Protein AF-A0A5E3WR68-F1 (afdb_monomer_lite)

Radius of gyration: 23.04 Å; chains: 1; bounding box: 48×98×49 Å

pLDDT: mean 73.32, std 16.51, range [28.59, 96.5]

Sequence (297 aa):
MPSSSSTSRSKAVKRPFNALKGIRSAQRYWMHKEIAEVDAKWHTLARSRHDLRKYDEYSGLEKAELEAAQKELVWREVHQLRLTRLPQFDYMWQENIRISLEAYSDGNMDFNAIVAIERYKRLWNCLEQEASATASRSRKRQSDEEYAAALSSVLLKHRMSQEAATNDFYGRFDHPNPLWLDPNALSFFLGPDAPQQFKALEHQMCFVSEVQRFRDASYFQAESDVERDEMLKIWFRGFFIPRREYMQEMFDYADACLRSLEGMDDGAGNLMMSAAMWLHEHQTNGKFKISPPSLRY

Foldseek 3Di:
DDDDDDDPPPPPPCDDPVVVVVVLLVLLLVLLLLLLVLLVLLLVLLVLVLVVVVPVDDDPVVVVVSVVSLVVSLCCCLVVNPVPRLVVCVVLLVPLPLPAPVVVPDPPSSVVSSLSSVLVVLLVLLLQVVLVVPDDPVPPPDDPVNSSVSSSVSVSVLSVVLSVLLVVLVVVLQDPDAAAPAPVLVCCQLNPVHPPVRPPPLSLLNLLLLLVSLVSNLVNPPPDLVVNQVSVCVSCPSHHPYDSVCSVVSNVSSVVSLVVDPPQDPVSNHRGNHSSLVNSCVVVVNPRRRDRSPPPD

Structure (mmCIF, N/CA/C/O backbone):
data_AF-A0A5E3WR68-F1
#
_entry.id   AF-A0A5E3WR68-F1
#
loop_
_atom_site.group_PDB
_atom_site.id
_atom_site.type_symbol
_atom_site.label_atom_id
_atom_site.label_alt_id
_atom_site.label_comp_id
_atom_site.label_asym_id
_atom_site.label_entity_id
_atom_site.label_seq_id
_atom_site.pdbx_PDB_ins_code
_atom_site.Cartn_x
_atom_site.Cartn_y
_atom_site.Cartn_z
_atom_site.occupancy
_atom_site.B_iso_or_equiv
_atom_site.auth_seq_id
_atom_site.auth_comp_id
_atom_site.auth_asym_id
_atom_site.auth_atom_id
_atom_site.pdbx_PDB_model_num
ATOM 1 N N . MET A 1 1 ? 5.295 74.066 22.792 1.00 36.97 1 MET A N 1
ATOM 2 C CA . MET A 1 1 ? 3.898 73.691 23.119 1.00 36.97 1 MET A CA 1
ATOM 3 C C . MET A 1 1 ? 2.969 74.563 22.282 1.00 36.97 1 MET A C 1
ATOM 5 O O . MET A 1 1 ? 3.316 75.734 22.191 1.00 36.97 1 MET A O 1
ATOM 9 N N . PRO A 1 2 ? 1.824 74.105 21.733 1.00 43.09 2 PRO A N 1
ATOM 10 C CA . PRO A 1 2 ? 1.283 72.745 21.576 1.00 43.09 2 PRO A CA 1
ATOM 11 C C . PRO A 1 2 ? 0.768 72.404 20.138 1.00 43.09 2 PRO A C 1
ATOM 13 O O . PRO A 1 2 ? 0.788 73.229 19.233 1.00 43.09 2 PRO A O 1
ATOM 16 N N . SER A 1 3 ? 0.294 71.153 20.014 1.00 30.88 3 SER A N 1
ATOM 17 C CA . SER A 1 3 ? -0.805 70.594 19.185 1.00 30.88 3 SER A CA 1
ATOM 18 C C . SER A 1 3 ? -0.742 70.455 17.645 1.00 30.88 3 SER A C 1
ATOM 20 O O . SER A 1 3 ? -0.977 71.392 16.893 1.00 30.88 3 SER A O 1
ATOM 22 N N . SER A 1 4 ? -0.655 69.171 17.253 1.00 35.72 4 SER A N 1
ATOM 23 C CA . SER A 1 4 ? -1.536 68.419 16.328 1.00 35.72 4 SER A CA 1
ATOM 24 C C . SER A 1 4 ? -1.521 68.693 14.817 1.00 35.72 4 SER A C 1
ATOM 26 O O . SER A 1 4 ? -2.065 69.681 14.344 1.00 35.72 4 SER A O 1
ATOM 28 N N . SER A 1 5 ? -1.173 67.668 14.034 1.00 35.19 5 SER A N 1
ATOM 29 C CA . SER A 1 5 ? -2.215 66.869 13.366 1.00 35.19 5 SER A CA 1
ATOM 30 C C . SER A 1 5 ? -1.673 65.547 12.819 1.00 35.19 5 SER A C 1
ATOM 32 O O . SER A 1 5 ? -0.578 65.428 12.278 1.00 35.19 5 SER A O 1
ATOM 34 N N . SER A 1 6 ? -2.486 64.529 13.055 1.00 38.09 6 SER A N 1
ATOM 35 C CA . SER A 1 6 ? -2.367 63.134 12.677 1.00 38.09 6 SER A CA 1
ATOM 36 C C . SER A 1 6 ? -2.531 62.908 11.176 1.00 38.09 6 SER A C 1
ATOM 38 O O . SER A 1 6 ? -3.513 63.361 10.592 1.00 38.09 6 SER A O 1
ATOM 40 N N . THR A 1 7 ? -1.717 62.034 10.587 1.00 34.31 7 THR A N 1
ATOM 41 C CA . THR A 1 7 ? -2.226 61.105 9.565 1.00 34.31 7 THR A CA 1
ATOM 42 C C . THR A 1 7 ? -1.436 59.799 9.619 1.00 34.31 7 THR A C 1
ATOM 44 O O . THR A 1 7 ? -0.579 59.515 8.785 1.00 34.31 7 THR A O 1
ATOM 47 N N . SER A 1 8 ? -1.735 58.974 10.624 1.00 35.66 8 SER A N 1
ATOM 48 C CA . SER A 1 8 ? -1.340 57.566 10.629 1.00 35.66 8 SER A CA 1
ATOM 49 C C . SER A 1 8 ? -2.142 56.838 9.550 1.00 35.66 8 SER A C 1
ATOM 51 O O . SER A 1 8 ? -3.241 56.345 9.797 1.00 35.66 8 SER A O 1
ATOM 53 N N . ARG A 1 9 ? -1.608 56.780 8.323 1.00 37.72 9 ARG A N 1
ATOM 54 C CA . ARG A 1 9 ? -2.058 55.802 7.328 1.00 37.72 9 ARG A CA 1
ATOM 55 C C . ARG A 1 9 ? -1.747 54.420 7.887 1.00 37.72 9 ARG A C 1
ATOM 57 O O . ARG A 1 9 ? -0.593 53.994 7.900 1.00 37.72 9 ARG A O 1
ATOM 64 N N . SER A 1 10 ? -2.791 53.744 8.355 1.00 38.34 10 SER A N 1
ATOM 65 C CA . SER A 1 10 ? -2.764 52.334 8.714 1.00 38.34 10 SER A CA 1
ATOM 66 C C . SER A 1 10 ? -2.269 51.536 7.503 1.00 38.34 10 SER A C 1
ATOM 68 O O . SER A 1 10 ? -3.000 51.313 6.537 1.00 38.34 10 SER A O 1
ATOM 70 N N . LYS A 1 11 ? -0.982 51.166 7.502 1.00 38.69 11 LYS A N 1
ATOM 71 C CA . LYS A 1 11 ? -0.455 50.148 6.594 1.00 38.69 11 LYS A CA 1
ATOM 72 C C . LYS A 1 11 ? -1.042 48.829 7.073 1.00 38.69 11 LYS A C 1
ATOM 74 O O . LYS A 1 11 ? -0.514 48.220 7.998 1.00 38.69 11 LYS A O 1
ATOM 79 N N . ALA A 1 12 ? -2.139 48.410 6.448 1.00 42.09 12 ALA A N 1
ATOM 80 C CA . ALA A 1 12 ? -2.613 47.040 6.543 1.00 42.09 12 ALA A CA 1
ATOM 81 C C . ALA A 1 12 ? -1.433 46.116 6.214 1.00 42.09 12 ALA A C 1
ATOM 83 O O . ALA A 1 12 ? -0.932 46.089 5.086 1.00 42.09 12 ALA A O 1
ATOM 84 N N . VAL A 1 13 ? -0.940 45.422 7.238 1.00 42.22 13 VAL A N 1
ATOM 85 C CA . VAL A 1 13 ? 0.139 44.446 7.135 1.00 42.22 13 VAL A CA 1
ATOM 86 C C . VAL A 1 13 ? -0.397 43.271 6.321 1.00 42.22 13 VAL A C 1
ATOM 88 O O . VAL A 1 13 ? -0.983 42.336 6.852 1.00 42.22 13 VAL A O 1
ATOM 91 N N . LYS A 1 14 ? -0.214 43.318 5.000 1.00 48.75 14 LYS A N 1
ATOM 92 C CA . LYS A 1 14 ? -0.297 42.127 4.153 1.00 48.75 14 LYS A CA 1
ATOM 93 C C . LYS A 1 14 ? 0.912 41.244 4.476 1.00 48.75 14 LYS A C 1
ATOM 95 O O . LYS A 1 14 ? 1.995 41.439 3.934 1.00 48.75 14 LYS A O 1
ATOM 100 N N . ARG A 1 15 ? 0.728 40.271 5.365 1.00 44.38 15 ARG A N 1
ATOM 101 C CA . ARG A 1 15 ? 1.576 39.078 5.511 1.00 44.38 15 ARG A CA 1
ATOM 102 C C . ARG A 1 15 ? 0.657 37.881 5.811 1.00 44.38 15 ARG A C 1
ATOM 104 O O . ARG A 1 15 ? -0.267 38.045 6.595 1.00 44.38 15 ARG A O 1
ATOM 111 N N . PRO A 1 16 ? 0.938 36.666 5.315 1.00 49.72 16 PRO A N 1
ATOM 112 C CA . PRO A 1 16 ? 1.282 36.333 3.931 1.00 49.72 16 PRO A CA 1
ATOM 113 C C . PRO A 1 16 ? 0.488 35.085 3.490 1.00 49.72 16 PRO A C 1
ATOM 115 O O . PRO A 1 16 ? 0.750 33.982 3.966 1.00 49.72 16 PRO A O 1
ATOM 118 N N . PHE A 1 17 ? -0.421 35.215 2.521 1.00 43.91 17 PHE A N 1
ATOM 119 C CA . PHE A 1 17 ? -1.102 34.056 1.910 1.00 43.91 17 PHE A CA 1
ATOM 120 C C . PHE A 1 17 ? -0.100 32.985 1.411 1.00 43.91 17 PHE A C 1
ATOM 122 O O . PHE A 1 17 ? -0.368 31.788 1.480 1.00 43.91 17 PHE A O 1
ATOM 129 N N . ASN A 1 18 ? 1.104 33.410 1.010 1.00 52.69 18 ASN A N 1
ATOM 130 C CA . ASN A 1 18 ? 2.171 32.527 0.533 1.00 52.69 18 ASN A CA 1
ATOM 131 C C . ASN A 1 18 ? 2.857 31.697 1.635 1.00 52.69 18 ASN A C 1
ATOM 133 O O . ASN A 1 18 ? 3.291 30.585 1.351 1.00 52.69 18 ASN A O 1
ATOM 137 N N . ALA A 1 19 ? 2.937 32.176 2.883 1.00 49.75 19 ALA A N 1
ATOM 138 C CA . ALA A 1 19 ? 3.567 31.400 3.962 1.00 49.75 19 ALA A CA 1
ATOM 139 C C . ALA A 1 19 ? 2.646 30.287 4.471 1.00 49.75 19 ALA A C 1
ATOM 141 O O . ALA A 1 19 ? 3.103 29.178 4.727 1.00 49.75 19 ALA A O 1
ATOM 142 N N . LEU A 1 20 ? 1.338 30.557 4.545 1.00 59.19 20 LEU A N 1
ATOM 143 C CA . LEU A 1 20 ? 0.339 29.536 4.870 1.00 59.19 20 LEU A CA 1
ATOM 144 C C . LEU A 1 20 ? 0.269 28.454 3.785 1.00 59.19 20 LEU A C 1
ATOM 146 O O . LEU A 1 20 ? 0.137 27.277 4.112 1.00 59.19 20 LEU A O 1
ATOM 150 N N . LYS A 1 21 ? 0.423 28.832 2.507 1.00 58.69 21 LYS A N 1
ATOM 151 C CA . LYS A 1 21 ? 0.519 27.873 1.398 1.00 58.69 21 LYS A CA 1
ATOM 152 C C . LYS A 1 21 ? 1.744 26.961 1.549 1.00 58.69 21 LYS A C 1
ATOM 154 O O . LYS A 1 21 ? 1.581 25.749 1.506 1.00 58.69 21 LYS A O 1
ATOM 159 N N . GLY A 1 22 ? 2.924 27.527 1.820 1.00 61.91 22 GLY A N 1
ATOM 160 C CA . GLY A 1 22 ? 4.155 26.751 2.031 1.00 61.91 22 GLY A CA 1
ATOM 161 C C . GLY A 1 22 ? 4.097 25.796 3.231 1.00 61.91 22 GLY A C 1
ATOM 162 O O . GLY A 1 22 ? 4.555 24.662 3.129 1.00 61.91 22 GLY A O 1
ATOM 163 N N . ILE A 1 23 ? 3.474 26.211 4.342 1.00 71.19 23 ILE A N 1
ATOM 164 C CA . ILE A 1 23 ? 3.281 25.352 5.525 1.00 71.19 23 ILE A CA 1
ATOM 165 C C . ILE A 1 23 ? 2.377 24.158 5.194 1.00 71.19 23 ILE A C 1
ATOM 167 O O . ILE A 1 23 ? 2.717 23.025 5.528 1.00 71.19 23 ILE A O 1
ATOM 171 N N . ARG A 1 24 ? 1.256 24.390 4.497 1.00 79.44 24 ARG A N 1
ATOM 172 C CA . ARG A 1 24 ? 0.339 23.309 4.105 1.00 79.44 24 ARG A CA 1
ATOM 173 C C . ARG A 1 24 ? 0.995 22.316 3.143 1.00 79.44 24 ARG A C 1
ATOM 175 O O . ARG A 1 24 ? 0.805 21.115 3.310 1.00 79.44 24 ARG A O 1
ATOM 182 N N . SER A 1 25 ? 1.788 22.794 2.180 1.00 80.19 25 SER A N 1
ATOM 183 C CA . SER A 1 25 ? 2.519 21.914 1.258 1.00 80.19 25 SER A CA 1
ATOM 184 C C . SER A 1 25 ? 3.540 21.040 1.994 1.00 80.19 25 SER A C 1
ATOM 186 O O . SER A 1 25 ? 3.605 19.838 1.755 1.00 80.19 25 SER A O 1
ATOM 188 N N . ALA A 1 26 ? 4.278 21.603 2.958 1.00 84.25 26 ALA A N 1
ATOM 189 C CA . ALA A 1 26 ? 5.205 20.828 3.783 1.00 84.25 26 ALA A CA 1
ATOM 190 C C . ALA A 1 26 ? 4.482 19.765 4.629 1.00 84.25 26 ALA A C 1
ATOM 192 O O . ALA A 1 26 ? 4.932 18.626 4.703 1.00 84.25 26 ALA A O 1
ATOM 193 N N . GLN A 1 27 ? 3.341 20.104 5.237 1.00 88.31 27 GLN A N 1
ATOM 194 C CA . GLN A 1 27 ? 2.538 19.145 6.005 1.00 88.31 27 GLN A CA 1
ATOM 195 C C . GLN A 1 27 ? 2.042 17.982 5.139 1.00 88.31 27 GLN A C 1
ATOM 197 O O . GLN A 1 27 ? 2.117 16.831 5.564 1.00 88.31 27 GLN A O 1
ATOM 202 N N . ARG A 1 28 ? 1.572 18.263 3.917 1.00 89.38 28 ARG A N 1
ATOM 203 C CA . ARG A 1 28 ? 1.142 17.217 2.980 1.00 89.38 28 ARG A CA 1
ATOM 204 C C . ARG A 1 28 ? 2.301 16.333 2.543 1.00 89.38 28 ARG A C 1
ATOM 206 O O . ARG A 1 28 ? 2.162 15.116 2.548 1.00 89.38 28 ARG A O 1
ATOM 213 N N . TYR A 1 29 ? 3.451 16.926 2.236 1.00 89.56 29 TYR A N 1
ATOM 214 C CA . TYR A 1 29 ? 4.663 16.174 1.922 1.00 89.56 29 TYR A CA 1
ATOM 215 C C . TYR A 1 29 ? 5.027 15.180 3.035 1.00 89.56 29 TYR A C 1
ATOM 217 O O . TYR A 1 29 ? 5.235 13.999 2.764 1.00 89.56 29 TYR A O 1
ATOM 225 N N . TRP A 1 30 ? 5.039 15.635 4.292 1.00 91.25 30 TRP A N 1
ATOM 226 C CA . TRP A 1 30 ? 5.315 14.765 5.438 1.00 91.25 30 TRP A CA 1
ATOM 227 C C . TRP A 1 30 ? 4.274 13.658 5.599 1.00 91.25 30 TRP A C 1
ATOM 229 O O . TRP A 1 30 ? 4.643 12.515 5.842 1.00 91.25 30 TRP A O 1
ATOM 239 N N . MET A 1 31 ? 2.991 13.964 5.411 1.00 92.06 31 MET A N 1
ATOM 240 C CA . MET A 1 31 ? 1.941 12.947 5.470 1.00 92.06 31 MET A CA 1
ATOM 241 C C . MET A 1 31 ? 2.099 11.894 4.362 1.00 92.06 31 MET A C 1
ATOM 243 O O . MET A 1 31 ? 1.971 10.704 4.634 1.00 92.06 31 MET A O 1
ATOM 247 N N . HIS A 1 32 ? 2.424 12.305 3.131 1.00 91.06 32 HIS A N 1
ATOM 248 C CA . HIS A 1 32 ? 2.700 11.375 2.033 1.00 91.06 32 HIS A CA 1
ATOM 249 C C . HIS A 1 32 ? 3.902 10.479 2.358 1.00 91.06 32 HIS A C 1
ATOM 251 O O . HIS A 1 32 ? 3.798 9.257 2.248 1.00 91.06 32 HIS A O 1
ATOM 257 N N . LYS A 1 33 ? 4.998 11.064 2.858 1.00 91.81 33 LYS A N 1
ATOM 258 C CA . LYS A 1 33 ? 6.167 10.306 3.315 1.00 91.81 33 LYS A CA 1
ATOM 259 C C . LYS A 1 33 ? 5.787 9.233 4.335 1.00 91.81 33 LYS A C 1
ATOM 261 O O . LYS A 1 33 ? 6.204 8.088 4.212 1.00 91.81 33 LYS A O 1
ATOM 266 N N . GLU A 1 34 ? 4.978 9.583 5.329 1.00 92.31 34 GLU A N 1
ATOM 267 C CA . GLU A 1 34 ? 4.575 8.642 6.374 1.00 92.31 34 GLU A CA 1
ATOM 268 C C . GLU A 1 34 ? 3.695 7.500 5.866 1.00 92.31 34 GLU A C 1
ATOM 270 O O . GLU A 1 34 ? 3.870 6.362 6.306 1.00 92.31 34 GLU A O 1
ATOM 275 N N . ILE A 1 35 ? 2.774 7.787 4.941 1.00 91.50 35 ILE A N 1
ATOM 276 C CA . ILE A 1 35 ? 1.963 6.762 4.272 1.00 91.50 35 ILE A CA 1
ATOM 277 C C . ILE A 1 35 ? 2.883 5.788 3.526 1.00 91.50 35 ILE A C 1
ATOM 279 O O . ILE A 1 35 ? 2.802 4.580 3.747 1.00 91.50 35 ILE A O 1
ATOM 283 N N . ALA A 1 36 ? 3.810 6.312 2.720 1.00 90.75 36 ALA A N 1
ATOM 284 C CA . ALA A 1 36 ? 4.751 5.506 1.945 1.00 90.75 36 ALA A CA 1
ATOM 285 C C . ALA A 1 36 ? 5.680 4.661 2.836 1.00 90.75 36 ALA A C 1
ATOM 287 O O . ALA A 1 36 ? 5.941 3.496 2.542 1.00 90.75 36 ALA A O 1
ATOM 288 N N . GLU A 1 37 ? 6.159 5.208 3.957 1.00 91.62 37 GLU A N 1
ATOM 289 C CA . GLU A 1 37 ? 6.956 4.461 4.937 1.00 91.62 37 GLU A CA 1
ATOM 290 C C . GLU A 1 37 ? 6.185 3.298 5.568 1.00 91.62 37 GLU A C 1
ATOM 292 O O . GLU A 1 37 ? 6.758 2.231 5.793 1.00 91.62 37 GLU A O 1
ATOM 297 N N . VAL A 1 38 ? 4.912 3.500 5.918 1.00 92.81 38 VAL A N 1
ATOM 298 C CA . VAL A 1 38 ? 4.094 2.435 6.513 1.00 92.81 38 VAL A CA 1
ATOM 299 C C . VAL A 1 38 ? 3.780 1.356 5.482 1.00 92.81 38 VAL A C 1
ATOM 301 O O . VAL A 1 38 ? 3.951 0.176 5.788 1.00 92.81 38 VAL A O 1
ATOM 304 N N . ASP A 1 39 ? 3.424 1.740 4.257 1.00 89.75 39 ASP A N 1
ATOM 305 C CA . ASP A 1 39 ? 3.202 0.792 3.161 1.00 89.75 39 ASP A CA 1
ATOM 306 C C . ASP A 1 39 ? 4.462 -0.021 2.835 1.00 89.75 39 ASP A C 1
ATOM 308 O O . ASP A 1 39 ? 4.385 -1.243 2.691 1.00 89.75 39 ASP A O 1
ATOM 312 N N . ALA A 1 40 ? 5.637 0.614 2.803 1.00 89.19 40 ALA A N 1
ATOM 313 C CA . ALA A 1 40 ? 6.899 -0.086 2.587 1.00 89.19 40 ALA A CA 1
ATOM 314 C C . ALA A 1 40 ? 7.210 -1.092 3.700 1.00 89.19 40 ALA A C 1
ATOM 316 O O . ALA A 1 40 ? 7.629 -2.213 3.422 1.00 89.19 40 ALA A O 1
ATOM 317 N N . LYS A 1 41 ? 6.957 -0.739 4.966 1.00 92.25 41 LYS A N 1
ATOM 318 C CA . LYS A 1 41 ? 7.147 -1.675 6.083 1.00 92.25 41 LYS A CA 1
ATOM 319 C C . LYS A 1 41 ? 6.177 -2.856 6.020 1.00 92.25 41 LYS A C 1
ATOM 321 O O . LYS A 1 41 ? 6.585 -3.971 6.338 1.00 92.25 41 LYS A O 1
ATOM 326 N N . TRP A 1 42 ? 4.932 -2.639 5.589 1.00 91.12 42 TRP A N 1
ATOM 327 C CA . TRP A 1 42 ? 3.988 -3.730 5.330 1.00 91.12 42 TRP A CA 1
ATOM 328 C C . TRP A 1 42 ? 4.475 -4.658 4.219 1.00 91.12 42 TRP A C 1
ATOM 330 O O . TRP A 1 42 ? 4.419 -5.875 4.388 1.00 91.12 42 TRP A O 1
ATOM 340 N N . HIS A 1 43 ? 4.993 -4.102 3.121 1.00 87.50 43 HIS A N 1
ATOM 341 C CA . HIS A 1 43 ? 5.593 -4.893 2.047 1.00 87.50 43 HIS A CA 1
ATOM 342 C C . HIS A 1 43 ? 6.785 -5.718 2.563 1.00 87.50 43 HIS A C 1
ATOM 344 O O . HIS A 1 43 ? 6.806 -6.936 2.390 1.00 87.50 43 HIS A O 1
ATOM 350 N N . THR A 1 44 ? 7.737 -5.102 3.272 1.00 88.00 44 THR A N 1
ATOM 351 C CA . THR A 1 44 ? 8.889 -5.814 3.854 1.00 88.00 44 THR A CA 1
ATOM 352 C C . THR A 1 44 ? 8.447 -6.936 4.792 1.00 88.00 44 THR A C 1
ATOM 354 O O . THR A 1 44 ? 8.947 -8.053 4.684 1.00 88.00 44 THR A O 1
ATOM 357 N N . LEU A 1 45 ? 7.469 -6.677 5.668 1.00 90.12 45 LEU A N 1
ATOM 358 C CA . LEU A 1 45 ? 6.916 -7.687 6.573 1.00 90.12 45 LEU A CA 1
ATOM 359 C C . LEU A 1 45 ? 6.320 -8.879 5.805 1.00 90.12 45 LEU A C 1
ATOM 361 O O . LEU A 1 45 ? 6.582 -10.029 6.159 1.00 90.12 45 LEU A O 1
ATOM 365 N N . ALA A 1 46 ? 5.549 -8.611 4.748 1.00 85.81 46 ALA A N 1
ATOM 366 C CA . ALA A 1 46 ? 4.971 -9.633 3.878 1.00 85.81 46 ALA A CA 1
ATOM 367 C C . ALA A 1 46 ? 6.051 -10.478 3.182 1.00 85.81 46 ALA A C 1
ATOM 369 O O . ALA A 1 46 ? 5.962 -11.707 3.163 1.00 85.81 46 ALA A O 1
ATOM 370 N N . ARG A 1 47 ? 7.110 -9.839 2.668 1.00 83.19 47 ARG A N 1
ATOM 371 C CA . ARG A 1 47 ? 8.251 -10.528 2.047 1.00 83.19 47 ARG A CA 1
ATOM 372 C C . ARG A 1 47 ? 8.988 -11.420 3.041 1.00 83.19 47 ARG A C 1
ATOM 374 O O . ARG A 1 47 ? 9.209 -12.590 2.741 1.00 83.19 47 ARG A O 1
ATOM 381 N N . SER A 1 48 ? 9.285 -10.916 4.240 1.00 85.38 48 SER A N 1
ATOM 382 C CA . SER A 1 48 ? 9.920 -11.715 5.292 1.00 85.38 48 SER A CA 1
ATOM 383 C C . SER A 1 48 ? 9.083 -12.945 5.647 1.00 85.38 48 SER A C 1
ATOM 385 O O . SER A 1 48 ? 9.629 -14.036 5.757 1.00 85.38 48 SER A O 1
ATOM 387 N N . ARG A 1 49 ? 7.753 -12.814 5.754 1.00 83.69 49 ARG A N 1
ATOM 388 C CA . ARG A 1 49 ? 6.846 -13.953 6.004 1.00 83.69 49 ARG A CA 1
ATOM 389 C C . ARG A 1 49 ? 6.818 -14.970 4.881 1.00 83.69 49 ARG A C 1
ATOM 391 O O . ARG A 1 49 ? 6.730 -16.165 5.153 1.00 83.69 49 ARG A O 1
ATOM 398 N N . HIS A 1 50 ? 6.817 -14.503 3.638 1.00 79.75 50 HIS A N 1
ATOM 399 C CA . HIS A 1 50 ? 6.843 -15.383 2.482 1.00 79.75 50 HIS A CA 1
ATOM 400 C C . HIS A 1 50 ? 8.125 -16.219 2.476 1.00 79.75 50 HIS A C 1
ATOM 402 O O . HIS A 1 50 ? 8.058 -17.443 2.356 1.00 79.75 50 HIS A O 1
ATOM 408 N N . ASP A 1 51 ? 9.271 -15.570 2.685 1.00 75.75 51 ASP A N 1
ATOM 409 C CA . ASP A 1 51 ? 10.549 -16.261 2.824 1.00 75.75 51 ASP A CA 1
ATOM 410 C C . ASP A 1 51 ? 10.493 -17.249 3.998 1.00 75.75 51 ASP A C 1
ATOM 412 O O . ASP A 1 51 ? 10.908 -18.396 3.829 1.00 75.75 51 ASP A O 1
ATOM 416 N N . LEU A 1 52 ? 9.843 -16.881 5.119 1.00 75.62 52 LEU A N 1
ATOM 417 C CA . LEU A 1 52 ? 9.673 -17.805 6.241 1.00 75.62 52 LEU A CA 1
ATOM 418 C C . LEU A 1 52 ? 8.936 -19.100 5.864 1.00 75.62 52 LEU A C 1
ATOM 420 O O . LEU A 1 52 ? 9.302 -20.197 6.277 1.00 75.62 52 LEU A O 1
ATOM 424 N N . ARG A 1 53 ? 7.857 -18.985 5.087 1.00 71.19 53 ARG A N 1
ATOM 425 C CA . ARG A 1 53 ? 7.048 -20.145 4.688 1.00 71.19 53 ARG A CA 1
ATOM 426 C C . ARG A 1 53 ? 7.779 -21.068 3.719 1.00 71.19 53 ARG A C 1
ATOM 428 O O . ARG A 1 53 ? 7.456 -22.247 3.666 1.00 71.19 53 ARG A O 1
ATOM 435 N N . LYS A 1 54 ? 8.725 -20.543 2.935 1.00 67.06 54 LYS A N 1
ATOM 436 C CA . LYS A 1 54 ? 9.428 -21.312 1.901 1.00 67.06 54 LYS A CA 1
ATOM 437 C C . LYS A 1 54 ? 10.451 -22.286 2.483 1.00 67.06 54 LYS A C 1
ATOM 439 O O . LYS A 1 54 ? 10.676 -23.332 1.880 1.00 67.06 54 LYS A O 1
ATOM 444 N N . TYR A 1 55 ? 11.071 -21.942 3.610 1.00 61.75 55 TYR A N 1
ATOM 445 C CA . TYR A 1 55 ? 12.174 -22.730 4.163 1.00 61.75 55 TYR A CA 1
ATOM 446 C C . TYR A 1 55 ? 11.769 -23.696 5.280 1.00 61.75 55 TYR A C 1
ATOM 448 O O . TYR A 1 55 ? 12.614 -24.488 5.660 1.00 61.75 55 TYR A O 1
ATOM 456 N N . ASP A 1 56 ? 10.525 -23.670 5.786 1.00 59.25 56 ASP A N 1
ATOM 457 C CA . ASP A 1 56 ? 9.978 -24.566 6.842 1.00 59.25 56 ASP A CA 1
ATOM 458 C C . ASP A 1 56 ? 10.856 -24.725 8.117 1.00 59.25 56 ASP A C 1
ATOM 460 O O . ASP A 1 56 ? 10.572 -25.522 9.011 1.00 59.25 56 ASP A O 1
ATOM 464 N N . GLU A 1 57 ? 11.907 -23.914 8.237 1.00 56.34 57 GLU A N 1
ATOM 465 C CA . GLU A 1 57 ? 13.006 -24.014 9.192 1.00 56.34 57 GLU A CA 1
ATOM 466 C C . GLU A 1 57 ? 13.125 -22.685 9.938 1.00 56.34 57 GLU A C 1
ATOM 468 O O . GLU A 1 57 ? 14.011 -21.882 9.661 1.00 56.34 57 GLU A O 1
ATOM 473 N N . TYR A 1 58 ? 12.221 -22.417 10.881 1.00 58.28 58 TYR A N 1
ATOM 474 C CA . TYR A 1 58 ? 12.360 -21.231 11.727 1.00 58.28 58 TYR A CA 1
ATOM 475 C C . TYR A 1 58 ? 12.192 -21.523 13.200 1.00 58.28 58 TYR A C 1
ATOM 477 O O . TYR A 1 58 ? 11.401 -22.367 13.633 1.00 58.28 58 TYR A O 1
ATOM 485 N N . SER A 1 59 ? 12.955 -20.762 13.979 1.00 64.88 59 SER A N 1
ATOM 486 C CA . SER A 1 59 ? 12.845 -20.738 15.424 1.00 64.88 59 SER A CA 1
ATOM 487 C C . SER A 1 59 ? 11.544 -20.038 15.836 1.00 64.88 59 SER A C 1
ATOM 489 O O . SER A 1 59 ? 11.031 -19.156 15.145 1.00 64.88 59 SER A O 1
ATOM 491 N N . GLY A 1 60 ? 10.999 -20.373 17.009 1.00 77.25 60 GLY A N 1
ATOM 492 C CA . GLY A 1 60 ? 9.836 -19.654 17.551 1.00 77.25 60 GLY A CA 1
ATOM 493 C C . GLY A 1 60 ? 10.078 -18.149 17.767 1.00 77.25 60 GLY A C 1
ATOM 494 O O . GLY A 1 60 ? 9.116 -17.394 17.904 1.00 77.25 60 GLY A O 1
ATOM 495 N N . LEU A 1 61 ? 11.343 -17.715 17.776 1.00 83.38 61 LEU A N 1
ATOM 496 C CA . LEU A 1 61 ? 11.765 -16.337 18.007 1.00 83.38 61 LEU A CA 1
ATOM 497 C C . LEU A 1 61 ? 11.494 -15.437 16.792 1.00 83.38 61 LEU A C 1
ATOM 499 O O . LEU A 1 61 ? 10.837 -14.412 16.943 1.00 83.38 61 LEU A O 1
ATOM 503 N N . GLU A 1 62 ? 11.887 -15.851 15.586 1.00 83.38 62 GLU A N 1
ATOM 504 C CA . GLU A 1 62 ? 11.678 -15.052 14.363 1.00 83.38 62 GLU A CA 1
ATOM 505 C C . GLU A 1 62 ? 10.187 -14.854 14.068 1.00 83.38 62 GLU A C 1
ATOM 507 O O . GLU A 1 62 ? 9.743 -13.769 13.691 1.00 83.38 62 GLU A O 1
ATOM 512 N N . LYS A 1 63 ? 9.364 -15.876 14.330 1.00 83.75 63 LYS A N 1
ATOM 513 C CA . LYS A 1 63 ? 7.905 -15.744 14.234 1.00 83.75 63 LYS A CA 1
ATOM 514 C C . LYS A 1 63 ? 7.365 -14.690 15.207 1.00 83.75 63 LYS A C 1
ATOM 516 O O . LYS A 1 63 ? 6.524 -13.878 14.818 1.00 83.75 63 LYS A O 1
ATOM 521 N N . ALA A 1 64 ? 7.842 -14.691 16.452 1.00 87.31 64 ALA A N 1
ATOM 522 C CA . ALA A 1 64 ? 7.422 -13.722 17.460 1.00 87.31 64 ALA A CA 1
ATOM 523 C C . ALA A 1 64 ? 7.834 -12.287 17.085 1.00 87.31 64 ALA A C 1
ATOM 525 O O . ALA A 1 64 ? 7.055 -11.356 17.296 1.00 87.31 64 ALA A O 1
ATOM 526 N N . GLU A 1 65 ? 9.007 -12.106 16.475 1.00 91.19 65 GLU A N 1
ATOM 527 C CA . GLU A 1 65 ? 9.470 -10.808 15.969 1.00 91.19 65 GLU A CA 1
ATOM 528 C C . GLU A 1 65 ? 8.566 -10.272 14.851 1.00 91.19 65 GLU A C 1
ATOM 530 O O . GLU A 1 65 ? 8.149 -9.112 14.899 1.00 91.19 65 GLU A O 1
ATOM 535 N N . LEU A 1 66 ? 8.170 -11.114 13.887 1.00 90.62 66 LEU A N 1
ATOM 536 C CA . LEU A 1 66 ? 7.239 -10.701 12.829 1.00 90.62 66 LEU A CA 1
ATOM 537 C C . LEU A 1 66 ? 5.829 -10.406 13.364 1.00 90.62 66 LEU A C 1
ATOM 539 O O . LEU A 1 66 ? 5.141 -9.518 12.853 1.00 90.62 66 LEU A O 1
ATOM 543 N N . GLU A 1 67 ? 5.369 -11.135 14.383 1.00 90.69 67 GLU A N 1
ATOM 544 C CA . GLU A 1 67 ? 4.101 -10.837 15.059 1.00 90.69 67 GLU A CA 1
ATOM 545 C C . GLU A 1 67 ? 4.161 -9.508 15.826 1.00 90.69 67 GLU A C 1
ATOM 547 O O . GLU A 1 67 ? 3.192 -8.742 15.804 1.00 90.69 67 GLU A O 1
ATOM 552 N N . ALA A 1 68 ? 5.288 -9.205 16.474 1.00 94.00 68 ALA A N 1
ATOM 553 C CA . ALA A 1 68 ? 5.510 -7.930 17.150 1.00 94.00 68 ALA A CA 1
ATOM 554 C C . ALA A 1 68 ? 5.558 -6.7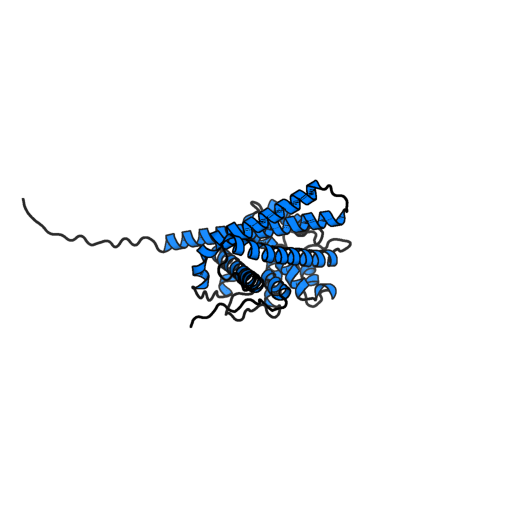64 16.151 1.00 94.00 68 ALA A C 1
ATOM 556 O O . ALA A 1 68 ? 4.849 -5.775 16.338 1.00 94.00 68 ALA A O 1
ATOM 557 N N . ALA A 1 69 ? 6.302 -6.912 15.050 1.00 94.75 69 ALA A N 1
ATOM 558 C CA . ALA A 1 69 ? 6.365 -5.920 13.978 1.00 94.75 69 ALA A CA 1
ATOM 559 C C . ALA A 1 69 ? 4.983 -5.652 13.357 1.00 94.75 69 ALA A C 1
ATOM 561 O O . ALA A 1 69 ? 4.628 -4.501 13.109 1.00 94.75 69 ALA A O 1
ATOM 562 N N . GLN A 1 70 ? 4.160 -6.691 13.172 1.00 95.25 70 GLN A N 1
ATOM 563 C CA . GLN A 1 70 ? 2.780 -6.523 12.713 1.00 95.25 70 GLN A CA 1
ATOM 564 C C . GLN A 1 70 ? 1.942 -5.699 13.690 1.00 95.25 70 GLN A C 1
ATOM 566 O O . GLN A 1 70 ? 1.227 -4.793 13.269 1.00 95.25 70 GLN A O 1
ATOM 571 N N . LYS A 1 71 ? 1.987 -6.033 14.986 1.00 95.19 71 LYS A N 1
ATOM 572 C CA . LYS A 1 71 ? 1.218 -5.313 16.012 1.00 95.19 71 LYS A CA 1
ATOM 573 C C . LYS A 1 71 ? 1.610 -3.840 16.050 1.00 95.19 71 LYS A C 1
ATOM 575 O O . LYS A 1 71 ? 0.728 -2.989 16.101 1.00 95.19 71 LYS A O 1
ATOM 580 N N . GLU A 1 72 ? 2.905 -3.558 15.952 1.00 96.50 72 GLU A N 1
ATOM 581 C CA . GLU A 1 72 ? 3.426 -2.195 15.882 1.00 96.50 72 GLU A CA 1
ATOM 582 C C . GLU A 1 72 ? 2.929 -1.455 14.634 1.00 96.50 72 GLU A C 1
ATOM 584 O O . GLU A 1 72 ? 2.469 -0.321 14.737 1.00 96.50 72 GLU A O 1
ATOM 589 N N . LEU A 1 73 ? 2.943 -2.090 13.456 1.00 96.44 73 LEU A N 1
ATOM 590 C CA . LEU A 1 73 ? 2.434 -1.462 12.232 1.00 96.44 73 LEU A CA 1
ATOM 591 C C . LEU A 1 73 ? 0.938 -1.172 12.299 1.00 96.44 73 LEU A C 1
ATOM 593 O O . LEU A 1 73 ? 0.524 -0.074 11.936 1.00 96.44 73 LEU A O 1
ATOM 597 N N . VAL A 1 74 ? 0.135 -2.109 12.808 1.00 96.19 74 VAL A N 1
ATOM 598 C CA . VAL A 1 74 ? -1.303 -1.886 13.017 1.00 96.19 74 VAL A CA 1
ATOM 599 C C . VAL A 1 74 ? -1.525 -0.721 13.977 1.00 96.19 74 VAL A C 1
ATOM 601 O O . VAL A 1 74 ? -2.322 0.171 13.682 1.00 96.19 74 VAL A O 1
ATOM 604 N N . TRP A 1 75 ? -0.795 -0.689 15.096 1.00 95.19 75 TRP A N 1
ATOM 605 C CA . TRP A 1 75 ? -0.899 0.400 16.061 1.00 95.19 75 TRP A CA 1
ATOM 606 C C . TRP A 1 75 ? -0.525 1.746 15.433 1.00 95.19 75 TRP A C 1
ATOM 608 O O . TRP A 1 75 ? -1.288 2.709 15.539 1.00 95.19 75 TRP A O 1
ATOM 618 N N . ARG A 1 76 ? 0.604 1.803 14.716 1.00 95.19 76 ARG A N 1
ATOM 619 C CA . ARG A 1 76 ? 1.086 3.001 14.016 1.00 95.19 76 ARG A CA 1
ATOM 620 C C . ARG A 1 76 ? 0.055 3.501 13.008 1.00 95.19 76 ARG A C 1
ATOM 622 O O . ARG A 1 76 ? -0.259 4.687 12.966 1.00 95.19 76 ARG A O 1
ATOM 629 N N . GLU A 1 77 ? -0.501 2.612 12.200 1.00 95.44 77 GLU A N 1
ATOM 630 C CA . GLU A 1 77 ? -1.421 2.999 11.137 1.00 95.44 77 GLU A CA 1
ATOM 631 C C . GLU A 1 77 ? -2.783 3.462 11.681 1.00 95.44 77 GLU A C 1
ATOM 633 O O . GLU A 1 77 ? -3.311 4.485 11.244 1.00 95.44 77 GLU A O 1
ATOM 638 N N . VAL A 1 78 ? -3.325 2.776 12.690 1.00 94.56 78 VAL A N 1
ATOM 639 C CA . VAL A 1 78 ? -4.606 3.143 13.312 1.00 94.56 78 VAL A CA 1
ATOM 640 C C . VAL A 1 78 ? -4.451 4.371 14.209 1.00 94.56 78 VAL A C 1
ATOM 642 O O . VAL A 1 78 ? -5.085 5.399 13.981 1.00 94.56 78 VAL A O 1
ATOM 645 N N . HIS A 1 79 ? -3.608 4.299 15.238 1.00 92.62 79 HIS A N 1
ATOM 646 C CA . HIS A 1 79 ? -3.561 5.327 16.278 1.00 92.62 79 HIS A CA 1
ATOM 647 C C . HIS A 1 79 ? -2.796 6.573 15.833 1.00 92.62 79 HIS A C 1
ATOM 649 O O . HIS A 1 79 ? -3.261 7.697 16.046 1.00 92.62 79 HIS A O 1
ATOM 655 N N . GLN A 1 80 ? -1.637 6.398 15.196 1.00 91.75 80 GLN A N 1
ATOM 656 C CA . GLN A 1 80 ? -0.813 7.535 14.791 1.00 91.75 80 GLN A CA 1
ATOM 657 C C . GLN A 1 80 ? -1.319 8.150 13.482 1.00 91.75 80 GLN A C 1
ATOM 659 O O . GLN A 1 80 ? -1.594 9.352 13.442 1.00 91.75 80 GLN A O 1
ATOM 664 N N . LEU A 1 81 ? -1.465 7.354 12.418 1.00 93.19 81 LEU A N 1
ATOM 665 C CA . LEU A 1 81 ? -1.870 7.891 11.118 1.00 93.19 81 LEU A CA 1
ATOM 666 C C . LEU A 1 81 ? -3.357 8.221 11.083 1.00 93.19 81 LEU A C 1
ATOM 668 O O . LEU A 1 81 ? -3.700 9.394 10.932 1.00 93.19 81 LEU A O 1
ATOM 672 N N . ARG A 1 82 ? -4.245 7.235 11.244 1.00 92.56 82 ARG A N 1
ATOM 673 C CA . ARG A 1 82 ? -5.683 7.455 11.051 1.00 92.56 82 ARG A CA 1
ATOM 674 C C . ARG A 1 82 ? -6.311 8.351 12.114 1.00 92.56 82 ARG A C 1
ATOM 676 O O . ARG A 1 82 ? -7.041 9.268 11.744 1.00 92.56 82 ARG A O 1
ATOM 683 N N . LEU A 1 83 ? -6.092 8.088 13.402 1.00 90.69 83 LEU A N 1
ATOM 684 C CA . LEU A 1 83 ? -6.804 8.797 14.475 1.00 90.69 83 LEU A CA 1
ATOM 685 C C . LEU A 1 83 ? -6.192 10.163 14.813 1.00 90.69 83 LEU A C 1
ATOM 687 O O . LEU A 1 83 ? -6.925 11.080 15.166 1.00 90.69 83 LEU A O 1
ATOM 691 N N . THR A 1 84 ? -4.873 10.326 14.671 1.00 89.62 84 THR A N 1
ATOM 692 C CA . THR A 1 84 ? -4.180 11.544 15.137 1.00 89.62 84 THR A CA 1
ATOM 693 C C . THR A 1 84 ? -3.784 12.500 14.006 1.00 89.62 84 THR A C 1
ATOM 695 O O . THR A 1 84 ? -3.915 13.720 14.144 1.00 89.62 84 THR A O 1
ATOM 698 N N . ARG A 1 85 ? -3.261 11.984 12.885 1.00 91.12 85 ARG A N 1
ATOM 699 C CA . ARG A 1 85 ? -2.648 12.820 11.833 1.00 91.12 85 ARG A CA 1
ATOM 700 C C . ARG A 1 85 ? -3.571 13.095 10.657 1.00 91.12 85 ARG A C 1
ATOM 702 O O . ARG A 1 85 ? -3.744 14.252 10.284 1.00 91.12 85 ARG A O 1
ATOM 709 N N . LEU A 1 86 ? -4.202 12.059 10.113 1.00 89.94 86 LEU A N 1
ATOM 710 C CA . LEU A 1 86 ? -5.077 12.155 8.946 1.00 89.94 86 LEU A CA 1
ATOM 711 C C . LEU A 1 86 ? -6.224 13.181 9.095 1.00 89.94 86 LEU A C 1
ATOM 713 O O . LEU A 1 86 ? -6.464 13.905 8.126 1.00 89.94 86 LEU A O 1
ATOM 717 N N . PRO A 1 87 ? -6.877 13.345 10.269 1.00 89.69 87 PRO A N 1
ATOM 718 C CA . PRO A 1 87 ? -7.957 14.323 10.442 1.00 89.69 87 PRO A CA 1
ATOM 719 C C . PRO A 1 87 ? -7.512 15.780 10.241 1.00 89.69 87 PRO A C 1
ATOM 721 O O . PRO A 1 87 ? -8.307 16.641 9.874 1.00 89.69 87 PRO A O 1
ATOM 724 N N . GLN A 1 88 ? -6.218 16.082 10.403 1.00 88.81 88 GLN A N 1
ATOM 725 C CA . GLN A 1 88 ? -5.676 17.426 10.148 1.00 88.81 88 GLN A CA 1
ATOM 726 C C . GLN A 1 88 ? -5.801 17.836 8.669 1.00 88.81 88 GLN A C 1
ATOM 728 O O . GLN A 1 88 ? -5.704 19.018 8.337 1.00 88.81 88 GLN A O 1
ATOM 733 N N . PHE A 1 89 ? -6.055 16.868 7.784 1.00 87.25 89 PHE A N 1
ATOM 734 C CA . PHE A 1 89 ? -6.235 17.036 6.346 1.00 87.25 89 PHE A CA 1
ATOM 735 C C . PHE A 1 89 ? -7.713 16.942 5.919 1.00 87.25 89 PHE A C 1
ATOM 737 O O . PHE A 1 89 ? -8.013 16.747 4.739 1.00 87.25 89 PHE A O 1
ATOM 744 N N . ASP A 1 90 ? -8.673 17.083 6.841 1.00 81.88 90 ASP A N 1
ATOM 745 C CA . ASP A 1 90 ? -10.111 17.021 6.525 1.00 81.88 90 ASP A CA 1
ATOM 746 C C . ASP A 1 90 ? -10.606 18.133 5.605 1.00 81.88 90 ASP A C 1
ATOM 748 O O . ASP A 1 90 ? -11.489 17.895 4.780 1.00 81.88 90 ASP A O 1
ATOM 752 N N . TYR A 1 91 ? -9.947 19.291 5.633 1.00 75.69 91 TYR A N 1
ATOM 753 C CA . TYR A 1 91 ? -10.220 20.396 4.713 1.00 75.69 91 TYR A CA 1
ATOM 754 C C . TYR A 1 91 ? -10.068 20.003 3.233 1.00 75.69 91 TYR A C 1
ATOM 756 O O . TYR A 1 91 ? -10.784 20.537 2.390 1.00 75.69 91 TYR A O 1
ATOM 764 N N . MET A 1 92 ? -9.196 19.037 2.916 1.00 73.00 92 MET A N 1
ATOM 765 C CA . MET A 1 92 ? -8.984 18.568 1.539 1.00 73.00 92 MET A CA 1
ATOM 766 C C . MET A 1 92 ? -10.214 17.854 0.970 1.00 73.00 92 MET A C 1
ATOM 768 O O . MET A 1 92 ? -10.382 17.791 -0.233 1.00 73.00 92 MET A O 1
ATOM 772 N N . TRP A 1 93 ? -11.105 17.347 1.829 1.00 63.69 93 TRP A N 1
ATOM 773 C CA . TRP A 1 93 ? -12.357 16.717 1.397 1.00 63.69 93 TRP A CA 1
ATOM 774 C C . TRP A 1 93 ? -13.473 17.733 1.107 1.00 63.69 93 TRP A C 1
ATOM 776 O O . TRP A 1 93 ? -14.479 17.396 0.492 1.00 63.69 93 TRP A O 1
ATOM 786 N N . GLN A 1 94 ? -13.327 18.964 1.607 1.00 53.97 94 GLN A N 1
ATOM 787 C CA . GLN A 1 94 ? -14.299 20.049 1.434 1.00 53.97 94 GLN A CA 1
ATOM 788 C C . GLN A 1 94 ? -13.946 20.952 0.251 1.00 53.97 94 GLN A C 1
ATOM 790 O O . GLN A 1 94 ? -14.830 21.549 -0.363 1.00 53.97 94 GLN A O 1
ATOM 795 N N . GLU A 1 95 ? -12.660 21.058 -0.083 1.00 52.53 95 GLU A N 1
ATOM 796 C CA . GLU A 1 95 ? -12.233 21.647 -1.342 1.00 52.53 95 GLU A CA 1
ATOM 797 C C . GLU A 1 95 ? -12.592 20.643 -2.449 1.00 52.53 95 GLU A C 1
ATOM 799 O O . GLU A 1 95 ? -11.971 19.596 -2.566 1.00 52.53 95 GLU A O 1
ATOM 804 N N . ASN A 1 96 ? -13.634 20.929 -3.241 1.00 47.47 96 ASN A N 1
ATOM 805 C CA . ASN A 1 96 ? -13.911 20.239 -4.507 1.00 47.47 96 ASN A CA 1
ATOM 806 C C . ASN A 1 96 ? -12.730 20.503 -5.449 1.00 47.47 96 ASN A C 1
ATOM 808 O O . ASN A 1 96 ? -12.801 21.366 -6.332 1.00 47.47 96 ASN A O 1
ATOM 812 N N . ILE A 1 97 ? -11.604 19.830 -5.229 1.00 50.09 97 ILE A N 1
ATOM 813 C CA . ILE A 1 97 ? -10.462 19.953 -6.110 1.00 50.09 97 ILE A CA 1
ATOM 814 C C . ILE A 1 97 ? -10.853 19.181 -7.367 1.00 50.09 97 ILE A C 1
ATOM 816 O O . ILE A 1 97 ? -10.671 17.973 -7.473 1.00 50.09 97 ILE A O 1
ATOM 820 N N . ARG A 1 98 ? -11.419 19.902 -8.344 1.00 47.75 98 ARG A N 1
ATOM 821 C CA . ARG A 1 98 ? -11.360 19.529 -9.761 1.00 47.75 98 ARG A CA 1
ATOM 822 C C . ARG A 1 98 ? -9.883 19.509 -10.139 1.00 47.75 98 ARG A C 1
ATOM 824 O O . ARG A 1 98 ? -9.354 20.447 -10.729 1.00 47.75 98 ARG A O 1
ATOM 831 N N . ILE A 1 99 ? -9.196 18.464 -9.707 1.00 49.62 99 ILE A N 1
ATOM 832 C CA . ILE A 1 99 ? -7.826 18.166 -10.070 1.00 49.62 99 ILE A CA 1
ATOM 833 C C . ILE A 1 99 ? -7.875 17.870 -11.563 1.00 49.62 99 ILE A C 1
ATOM 835 O O . ILE A 1 99 ? -8.395 16.841 -11.951 1.00 49.62 99 ILE A O 1
ATOM 839 N N . SER A 1 100 ? -7.455 18.783 -12.437 1.00 42.66 100 SER A N 1
ATOM 840 C CA . SER A 1 100 ? -7.306 18.421 -13.852 1.00 42.66 100 SER A CA 1
ATOM 841 C C . SER A 1 100 ? -6.225 17.340 -13.952 1.00 42.66 100 SER A C 1
ATOM 843 O O . SER A 1 100 ? -5.156 17.490 -13.359 1.00 42.66 100 SER A O 1
ATOM 845 N N . LEU A 1 101 ? -6.481 16.274 -14.717 1.00 42.88 101 LEU A N 1
ATOM 846 C CA . LEU A 1 101 ? -5.484 15.263 -15.099 1.00 42.88 101 LEU A CA 1
ATOM 847 C C . LEU A 1 101 ? -4.231 15.889 -15.747 1.00 42.88 101 LEU A C 1
ATOM 849 O O . LEU A 1 101 ? -3.168 15.278 -15.731 1.00 42.88 101 LEU A O 1
ATOM 853 N N . GLU A 1 102 ? -4.331 17.118 -16.260 1.00 41.16 102 GLU A N 1
ATOM 854 C CA . GLU A 1 102 ? -3.215 17.897 -16.815 1.00 41.16 102 GLU A CA 1
ATOM 855 C C . GLU A 1 102 ? -2.246 18.411 -15.732 1.00 41.16 102 GLU A C 1
ATOM 857 O O . GLU A 1 102 ? -1.103 18.719 -16.033 1.00 41.16 102 GLU A O 1
ATOM 862 N N . ALA A 1 103 ? -2.646 18.463 -14.454 1.00 45.38 103 ALA A N 1
ATOM 863 C CA . ALA A 1 103 ? -1.735 18.779 -13.345 1.00 45.38 103 ALA A CA 1
ATOM 864 C C . ALA A 1 103 ? -0.856 17.582 -12.929 1.00 45.38 103 ALA A C 1
ATOM 866 O O . ALA A 1 103 ? 0.113 17.751 -12.188 1.00 45.38 103 ALA A O 1
ATOM 867 N N . TYR A 1 104 ? -1.180 16.380 -13.420 1.00 43.22 104 TYR A N 1
ATOM 868 C CA . TYR A 1 104 ? -0.428 15.144 -13.187 1.00 43.22 104 TYR A CA 1
ATOM 869 C C . TYR A 1 104 ? 0.918 15.136 -13.937 1.00 43.22 104 TYR A C 1
ATOM 871 O O . TYR A 1 104 ? 1.799 14.353 -13.597 1.00 43.22 104 TYR A O 1
ATOM 879 N N . SER A 1 105 ? 1.096 15.996 -14.951 1.00 43.97 105 SER A N 1
ATOM 880 C CA . SER A 1 105 ? 2.236 15.930 -15.874 1.00 43.97 105 SER A CA 1
ATOM 881 C C . SER A 1 105 ? 3.471 16.741 -15.473 1.00 43.97 105 SER A C 1
ATOM 883 O O . SER A 1 105 ? 4.429 16.732 -16.233 1.00 43.97 105 SER A O 1
ATOM 885 N N . ASP A 1 106 ? 3.489 17.416 -14.316 1.00 44.00 106 ASP A N 1
ATOM 886 C CA . ASP A 1 106 ? 4.513 18.449 -14.060 1.00 44.00 106 ASP A CA 1
ATOM 887 C C . ASP A 1 106 ? 5.282 18.321 -12.735 1.00 44.00 106 ASP A C 1
ATOM 889 O O . ASP A 1 106 ? 5.706 19.314 -12.144 1.00 44.00 106 ASP A O 1
ATOM 893 N N . GLY A 1 107 ? 5.469 17.093 -12.230 1.00 52.56 107 GLY A N 1
ATOM 894 C CA . GLY A 1 107 ? 6.394 16.828 -11.113 1.00 52.56 107 GLY A CA 1
ATOM 895 C C . GLY A 1 107 ? 6.097 17.625 -9.835 1.00 52.56 107 GLY A C 1
ATOM 896 O O . GLY A 1 107 ? 6.975 17.817 -8.990 1.00 52.56 107 GLY A O 1
ATOM 897 N N . ASN A 1 108 ? 4.867 18.127 -9.688 1.00 70.69 108 ASN A N 1
ATOM 898 C CA . ASN A 1 108 ? 4.491 18.967 -8.569 1.00 70.69 108 ASN A CA 1
ATOM 899 C C . ASN A 1 108 ? 4.344 18.096 -7.319 1.00 70.69 108 ASN A C 1
ATOM 901 O O . ASN A 1 108 ? 3.324 17.462 -7.070 1.00 70.69 108 ASN A O 1
ATOM 905 N N . MET A 1 109 ? 5.399 18.092 -6.518 1.00 69.62 109 MET A N 1
ATOM 906 C CA . MET A 1 109 ? 5.516 17.398 -5.237 1.00 69.62 109 MET A CA 1
ATOM 907 C C . MET A 1 109 ? 4.307 17.547 -4.317 1.00 69.62 109 MET A C 1
ATOM 909 O O . MET A 1 109 ? 3.881 16.593 -3.667 1.00 69.62 109 MET A O 1
ATOM 913 N N . ASP A 1 110 ? 3.738 18.748 -4.276 1.00 76.56 110 ASP A N 1
ATOM 914 C CA . ASP A 1 110 ? 2.574 19.045 -3.451 1.00 76.56 110 ASP A CA 1
ATOM 915 C C . ASP A 1 110 ? 1.314 18.355 -3.986 1.00 76.56 110 ASP A C 1
ATOM 917 O O . ASP A 1 110 ? 0.493 17.850 -3.225 1.00 76.56 110 ASP A O 1
ATOM 921 N N . PHE A 1 111 ? 1.190 18.276 -5.308 1.00 76.62 111 PHE A N 1
ATOM 922 C CA . PHE A 1 111 ? 0.092 17.595 -5.976 1.00 76.62 111 PHE A CA 1
ATOM 923 C C . PHE A 1 111 ? 0.145 16.077 -5.773 1.00 76.62 111 PHE A C 1
ATOM 925 O O . PHE A 1 111 ? -0.861 15.477 -5.398 1.00 76.62 111 PHE A O 1
ATOM 932 N N . ASN A 1 112 ? 1.323 15.465 -5.925 1.00 76.12 112 ASN A N 1
ATOM 933 C CA . ASN A 1 112 ? 1.505 14.036 -5.648 1.00 76.12 112 ASN A CA 1
ATOM 934 C C . ASN A 1 112 ? 1.130 13.703 -4.198 1.00 76.12 112 ASN A C 1
ATOM 936 O O . ASN A 1 112 ? 0.442 12.716 -3.942 1.00 76.12 112 ASN A O 1
ATOM 940 N N . ALA A 1 113 ? 1.515 14.568 -3.254 1.00 83.75 113 ALA A N 1
ATOM 941 C CA . ALA A 1 113 ? 1.127 14.420 -1.859 1.00 83.75 113 ALA A CA 1
ATOM 942 C C . ALA A 1 113 ? -0.390 14.552 -1.645 1.00 83.75 113 ALA A C 1
ATOM 944 O O . ALA A 1 113 ? -0.958 13.767 -0.889 1.00 83.75 113 ALA A O 1
ATOM 945 N N . ILE A 1 114 ? -1.062 15.494 -2.319 1.00 82.44 114 ILE A N 1
ATOM 946 C CA . ILE A 1 114 ? -2.529 15.623 -2.269 1.00 82.44 114 ILE A CA 1
ATOM 947 C C . ILE A 1 114 ? -3.197 14.314 -2.696 1.00 82.44 114 ILE A C 1
ATOM 949 O O . ILE A 1 114 ? -3.999 13.763 -1.944 1.00 82.44 114 ILE A O 1
ATOM 953 N N . VAL A 1 115 ? -2.819 13.793 -3.865 1.00 77.50 115 VAL A N 1
ATOM 954 C CA . VAL A 1 115 ? -3.409 12.576 -4.436 1.00 77.50 115 VAL A CA 1
ATOM 955 C C . VAL A 1 115 ? -3.185 11.370 -3.521 1.00 77.50 115 VAL A C 1
ATOM 957 O O . VAL A 1 115 ? -4.125 10.617 -3.263 1.00 77.50 115 VAL A O 1
ATOM 960 N N . ALA A 1 116 ? -1.972 11.195 -2.990 1.00 81.81 116 ALA A N 1
ATOM 961 C CA . ALA A 1 116 ? -1.665 10.109 -2.062 1.00 81.81 116 ALA A CA 1
ATOM 962 C C . ALA A 1 116 ? -2.515 10.188 -0.783 1.00 81.81 116 ALA A C 1
ATOM 964 O O . ALA A 1 116 ? -3.125 9.197 -0.379 1.00 81.81 116 ALA A O 1
ATOM 965 N N . ILE A 1 117 ? -2.622 11.378 -0.179 1.00 86.12 117 ILE A N 1
ATOM 966 C CA . ILE A 1 117 ? -3.422 11.595 1.034 1.00 86.12 117 ILE A CA 1
ATOM 967 C C . ILE A 1 117 ? -4.902 11.327 0.763 1.00 86.12 117 ILE A C 1
ATOM 969 O O . ILE A 1 117 ? -5.546 10.638 1.548 1.00 86.12 117 ILE A O 1
ATOM 973 N N . GLU A 1 118 ? -5.462 11.830 -0.336 1.00 80.75 118 GLU A N 1
ATOM 974 C CA . GLU A 1 118 ? -6.878 11.623 -0.659 1.00 80.75 118 GLU A CA 1
ATOM 975 C C . GLU A 1 118 ? -7.214 10.153 -0.911 1.00 80.75 118 GLU A C 1
ATOM 977 O O . GLU A 1 118 ? -8.215 9.653 -0.390 1.00 80.75 118 GLU A O 1
ATOM 982 N N . ARG A 1 119 ? -6.357 9.434 -1.644 1.00 78.81 119 ARG A N 1
ATOM 983 C CA . ARG A 1 119 ? -6.484 7.983 -1.846 1.00 78.81 119 ARG A CA 1
ATOM 984 C C . ARG A 1 119 ? -6.446 7.230 -0.519 1.00 78.81 119 ARG A C 1
ATOM 986 O O . ARG A 1 119 ? -7.288 6.370 -0.265 1.00 78.81 119 ARG A O 1
ATOM 993 N N . TYR A 1 120 ? -5.529 7.610 0.363 1.00 85.25 120 TYR A N 1
ATOM 994 C CA . TYR A 1 120 ? -5.407 7.009 1.684 1.00 85.25 120 TYR A CA 1
ATOM 995 C C . TYR A 1 120 ? -6.624 7.299 2.578 1.00 85.25 120 TYR A C 1
ATOM 997 O O . TYR A 1 120 ? -7.138 6.401 3.242 1.00 85.25 120 TYR A O 1
ATOM 1005 N N . LYS A 1 121 ? -7.169 8.522 2.540 1.00 83.81 121 LYS A N 1
ATOM 1006 C CA . LYS A 1 121 ? -8.430 8.866 3.224 1.00 83.81 121 LYS A CA 1
ATOM 1007 C C . LYS A 1 121 ? -9.605 8.036 2.718 1.00 83.81 121 LYS A C 1
ATOM 1009 O O . LYS A 1 121 ? -10.417 7.586 3.519 1.00 83.81 121 LYS A O 1
ATOM 1014 N N . ARG A 1 122 ? -9.692 7.804 1.407 1.00 79.44 122 ARG A N 1
ATOM 1015 C CA . ARG A 1 122 ? -10.744 6.971 0.802 1.00 79.44 122 ARG A CA 1
ATOM 1016 C C . ARG A 1 122 ? -10.668 5.516 1.252 1.00 79.44 122 ARG A C 1
ATOM 1018 O O . ARG A 1 122 ? -11.702 4.950 1.600 1.00 79.44 122 ARG A O 1
ATOM 1025 N N . LEU A 1 123 ? -9.463 4.945 1.293 1.00 81.69 123 LEU A N 1
ATOM 1026 C CA . LEU A 1 123 ? -9.232 3.617 1.864 1.00 81.69 123 LEU A CA 1
ATOM 1027 C C . LEU A 1 123 ? -9.751 3.558 3.307 1.00 81.69 123 LEU A C 1
ATOM 1029 O O . LEU A 1 123 ? -10.551 2.690 3.648 1.00 81.69 123 LEU A O 1
ATOM 1033 N N . TRP A 1 124 ? -9.364 4.527 4.136 1.00 86.38 124 TRP A N 1
ATOM 1034 C CA . TRP A 1 124 ? -9.804 4.577 5.527 1.00 86.38 124 TRP A CA 1
ATOM 1035 C C . TRP A 1 124 ? -11.313 4.738 5.684 1.00 86.38 124 TRP A C 1
ATOM 1037 O O . TRP A 1 124 ? -11.892 4.038 6.506 1.00 86.38 124 TRP A O 1
ATOM 1047 N N . ASN A 1 125 ? -11.972 5.553 4.861 1.00 82.38 125 ASN A N 1
ATOM 1048 C CA . ASN A 1 125 ? -13.432 5.660 4.882 1.00 82.38 125 ASN A CA 1
ATOM 1049 C C . ASN A 1 125 ? -14.116 4.293 4.677 1.00 82.38 125 ASN A C 1
ATOM 1051 O O . ASN A 1 125 ? -15.131 4.017 5.313 1.00 82.38 125 ASN A O 1
ATOM 1055 N N . CYS A 1 126 ? -13.562 3.419 3.830 1.00 78.50 126 CYS A N 1
ATOM 1056 C CA . CYS A 1 126 ? -14.099 2.069 3.623 1.00 78.50 126 CYS A CA 1
ATOM 1057 C C . CYS A 1 126 ? -13.857 1.161 4.826 1.00 78.50 126 CYS A C 1
ATOM 1059 O O . CYS A 1 126 ? -14.783 0.500 5.301 1.00 78.50 126 CYS A O 1
ATOM 1061 N N . LEU A 1 127 ? -12.634 1.179 5.365 1.00 85.19 127 LEU A N 1
ATOM 1062 C CA . LEU A 1 127 ? -12.279 0.426 6.570 1.00 85.19 127 LEU A CA 1
ATOM 1063 C C . LEU A 1 127 ? -13.178 0.814 7.756 1.00 85.19 127 LEU A C 1
ATOM 1065 O O . LEU A 1 127 ? -13.605 -0.043 8.526 1.00 85.19 127 LEU A O 1
ATOM 1069 N N . GLU A 1 128 ? -13.520 2.095 7.878 1.00 86.25 128 GLU A N 1
ATOM 1070 C CA . GLU A 1 128 ? -14.407 2.612 8.923 1.00 86.25 128 GLU A CA 1
ATOM 1071 C C . GLU A 1 128 ? -15.859 2.181 8.747 1.00 86.25 128 GLU A C 1
ATOM 1073 O O . GLU A 1 128 ? -16.533 1.858 9.730 1.00 86.25 128 GLU A O 1
ATOM 1078 N N . GLN A 1 129 ? -16.349 2.136 7.507 1.00 82.25 129 GLN A N 1
ATOM 1079 C CA . GLN A 1 129 ? -17.675 1.598 7.208 1.00 82.25 129 GLN A CA 1
ATOM 1080 C C . GLN A 1 129 ? -17.753 0.104 7.543 1.00 82.25 129 GLN A C 1
ATOM 1082 O O . GLN A 1 129 ? -18.718 -0.326 8.181 1.00 82.25 129 GLN A O 1
ATOM 1087 N N . GLU A 1 130 ? -16.726 -0.677 7.194 1.00 83.75 130 GLU A N 1
ATOM 1088 C CA . GLU A 1 130 ? -16.653 -2.099 7.547 1.00 83.75 130 GLU A CA 1
ATOM 1089 C C . GLU A 1 130 ? -16.562 -2.299 9.070 1.00 83.75 130 GLU A C 1
ATOM 1091 O O . GLU A 1 130 ? -17.287 -3.129 9.629 1.00 83.75 130 GLU A O 1
ATOM 1096 N N . ALA A 1 131 ? -15.753 -1.500 9.772 1.00 84.38 131 ALA A N 1
ATOM 1097 C CA . ALA A 1 131 ? -15.653 -1.538 11.233 1.00 84.38 131 ALA A CA 1
ATOM 1098 C C . ALA A 1 131 ? -16.987 -1.174 11.910 1.00 84.38 131 ALA A C 1
ATOM 1100 O O . ALA A 1 131 ? -17.420 -1.838 12.853 1.00 84.38 131 ALA A O 1
ATOM 1101 N N . SER A 1 132 ? -17.689 -0.169 11.384 1.00 80.25 132 SER A N 1
ATOM 1102 C CA . SER A 1 132 ? -18.997 0.261 11.892 1.00 80.25 132 SER A CA 1
ATOM 1103 C C . SER A 1 132 ? -20.084 -0.794 11.669 1.00 80.25 132 SER A C 1
ATOM 1105 O O . SER A 1 132 ? -20.960 -0.972 12.513 1.00 80.25 132 SER A O 1
ATOM 1107 N N . ALA A 1 133 ? -20.038 -1.511 10.544 1.00 77.00 133 ALA A N 1
ATOM 1108 C CA . ALA A 1 133 ? -21.010 -2.551 10.213 1.00 77.00 133 ALA A CA 1
ATOM 1109 C C . ALA A 1 133 ? -20.782 -3.862 10.979 1.00 77.00 133 ALA A C 1
ATOM 1111 O O . ALA A 1 133 ? -21.731 -4.609 11.222 1.00 77.00 133 ALA A O 1
ATOM 1112 N N . THR A 1 134 ? -19.534 -4.144 11.353 1.00 71.75 134 THR A N 1
ATOM 1113 C CA . THR A 1 134 ? -19.156 -5.323 12.145 1.00 71.75 134 THR A CA 1
ATOM 1114 C C . THR A 1 134 ? -19.281 -5.090 13.655 1.00 71.75 134 THR A C 1
ATOM 1116 O O . THR A 1 134 ? -19.334 -6.052 14.424 1.00 71.75 134 THR A O 1
ATOM 1119 N N . ALA A 1 135 ? -19.414 -3.835 14.097 1.00 67.06 135 ALA A N 1
ATOM 1120 C CA . ALA A 1 135 ? -19.673 -3.490 15.490 1.00 67.06 135 ALA A CA 1
ATOM 1121 C C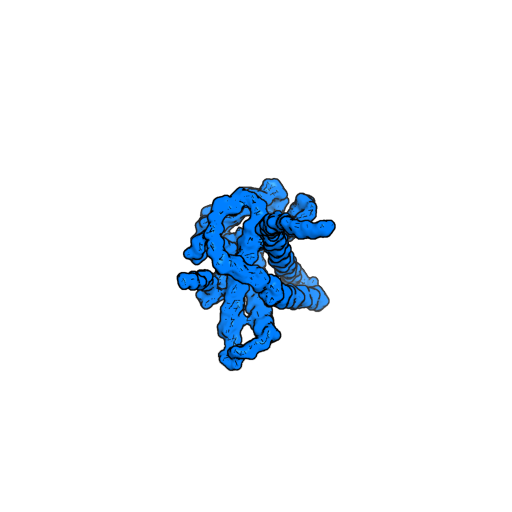 . ALA A 1 135 ? -21.049 -3.994 15.978 1.00 67.06 135 ALA A C 1
ATOM 1123 O O . ALA A 1 135 ? -22.085 -3.831 15.329 1.00 67.06 135 ALA A O 1
ATOM 1124 N N . SER A 1 136 ? -21.090 -4.584 17.178 1.00 61.91 136 SER A N 1
ATOM 1125 C CA . SER A 1 136 ? -22.338 -5.044 17.800 1.00 61.91 136 SER A CA 1
ATOM 1126 C C . SER A 1 136 ? -23.342 -3.893 17.978 1.00 61.91 136 SER A C 1
ATOM 1128 O O . SER A 1 136 ? -22.996 -2.859 18.549 1.00 61.91 136 SER A O 1
ATOM 1130 N N . ARG A 1 137 ? -24.612 -4.095 17.584 1.00 56.53 137 ARG A N 1
ATOM 1131 C CA . ARG A 1 137 ? -25.700 -3.082 17.615 1.00 56.53 137 ARG A CA 1
ATOM 1132 C C . ARG A 1 137 ? -25.926 -2.385 18.972 1.00 56.53 137 ARG A C 1
ATOM 1134 O O . ARG A 1 137 ? -26.506 -1.302 18.989 1.00 56.53 137 ARG A O 1
ATOM 1141 N N . SER A 1 138 ? -25.481 -2.969 20.088 1.00 49.88 138 SER A N 1
ATOM 1142 C CA . SER A 1 138 ? -25.546 -2.386 21.440 1.00 49.88 138 SER A CA 1
ATOM 1143 C C . SER A 1 138 ? -2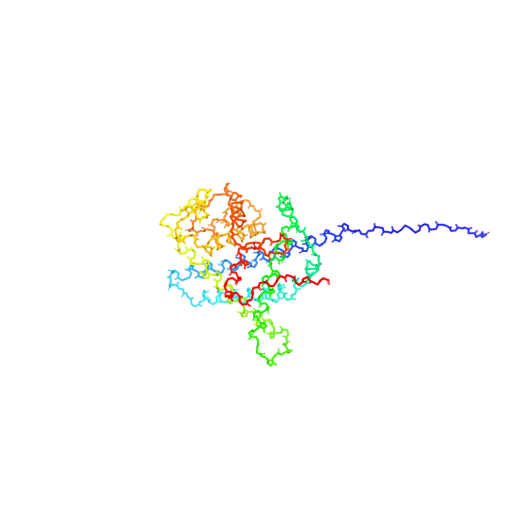4.449 -1.349 21.746 1.00 49.88 138 SER A C 1
ATOM 1145 O O . SER A 1 138 ? -24.569 -0.625 22.730 1.00 49.88 138 SER A O 1
ATOM 1147 N N . ARG A 1 139 ? -23.415 -1.211 20.903 1.00 49.81 139 ARG A N 1
ATOM 1148 C CA . ARG A 1 139 ? -22.270 -0.295 21.084 1.00 49.81 139 ARG A CA 1
ATOM 1149 C C . ARG A 1 139 ? -22.418 1.021 20.311 1.00 49.81 139 ARG A C 1
ATOM 1151 O O . ARG A 1 139 ? -21.499 1.479 19.648 1.00 49.81 139 ARG A O 1
ATOM 1158 N N . LYS A 1 140 ? -23.569 1.692 20.406 1.00 47.91 140 LYS A N 1
ATOM 1159 C CA . LYS A 1 140 ? -23.747 3.039 19.809 1.00 47.91 140 LYS A CA 1
ATOM 1160 C C . LYS A 1 140 ? -23.036 4.173 20.577 1.00 47.91 140 LYS A C 1
ATOM 1162 O O . LYS A 1 140 ? -23.253 5.343 20.281 1.00 47.91 140 LYS A O 1
ATOM 1167 N N . ARG A 1 141 ? -22.189 3.832 21.553 1.00 50.47 141 ARG A N 1
ATOM 1168 C CA . ARG A 1 141 ? -21.230 4.723 22.220 1.00 50.47 141 ARG A CA 1
ATOM 1169 C C . ARG A 1 141 ? -19.924 3.952 22.421 1.00 50.47 141 ARG A C 1
ATOM 1171 O O . ARG A 1 141 ? -19.677 3.460 23.514 1.00 50.47 141 ARG A O 1
ATOM 1178 N N . GLN A 1 142 ? -19.162 3.766 21.347 1.00 62.06 142 GLN A N 1
ATOM 1179 C CA . GLN A 1 142 ? -17.804 3.232 21.454 1.00 62.06 142 GLN A CA 1
ATOM 1180 C C . GLN A 1 142 ? -16.923 4.270 22.155 1.00 62.06 142 GLN A C 1
ATOM 1182 O O . GLN A 1 142 ? -17.011 5.458 21.842 1.00 62.06 142 GLN A O 1
ATOM 1187 N N . SER A 1 143 ? -16.102 3.835 23.111 1.00 76.88 143 SER A N 1
ATOM 1188 C CA . SER A 1 143 ? -14.934 4.622 23.512 1.00 76.88 143 SER A CA 1
ATOM 1189 C C . SER A 1 143 ? -13.931 4.661 22.354 1.00 76.88 143 SER A C 1
ATOM 1191 O O . SER A 1 143 ? -13.957 3.790 21.479 1.00 76.88 143 SER A O 1
ATOM 1193 N N . ASP A 1 144 ? -13.015 5.629 22.364 1.00 79.50 144 ASP A N 1
ATOM 1194 C CA . ASP A 1 144 ? -11.947 5.717 21.356 1.00 79.50 144 ASP A CA 1
ATOM 1195 C C . ASP A 1 144 ? -11.124 4.414 21.277 1.00 79.50 144 ASP A C 1
ATOM 1197 O O . ASP A 1 144 ? -10.686 4.009 20.201 1.00 79.50 144 ASP A O 1
ATOM 1201 N N . GLU A 1 145 ? -10.984 3.701 22.401 1.00 83.50 145 GLU A N 1
ATOM 1202 C CA . GLU A 1 145 ? -10.328 2.390 22.478 1.00 83.50 145 GLU A CA 1
ATOM 1203 C C . GLU A 1 145 ? -11.114 1.287 21.756 1.00 83.50 145 GLU A C 1
ATOM 1205 O O . GLU A 1 145 ? -10.537 0.510 20.993 1.00 83.50 145 GLU A O 1
ATOM 1210 N N . GLU A 1 146 ? -12.435 1.216 21.954 1.00 83.00 146 GLU A N 1
ATOM 1211 C CA . GLU A 1 146 ? -13.279 0.233 21.264 1.00 83.00 146 GLU A CA 1
ATOM 1212 C C . GLU A 1 146 ? -13.325 0.491 19.754 1.00 83.00 146 GLU A C 1
ATOM 1214 O O . GLU A 1 146 ? -13.350 -0.457 18.964 1.00 83.00 146 GLU A O 1
ATOM 1219 N N . TYR A 1 147 ? -13.307 1.764 19.353 1.00 84.12 147 TYR A N 1
ATOM 1220 C CA . TYR A 1 147 ? -13.233 2.160 17.953 1.00 84.12 147 TYR A CA 1
ATOM 1221 C C . TYR A 1 147 ? -11.895 1.754 17.323 1.00 84.12 147 TYR A C 1
ATOM 1223 O O . TYR A 1 147 ? -11.870 1.078 16.293 1.00 84.12 147 TYR A O 1
ATOM 1231 N N . ALA A 1 148 ? -10.776 2.074 17.978 1.00 88.06 148 ALA A N 1
ATOM 1232 C CA . ALA A 1 148 ? -9.448 1.709 17.497 1.00 88.06 148 ALA A CA 1
ATOM 1233 C C . ALA A 1 148 ? -9.252 0.187 17.395 1.00 88.06 148 ALA A C 1
ATOM 1235 O O . ALA A 1 148 ? -8.650 -0.296 16.434 1.00 88.06 148 ALA A O 1
ATOM 1236 N N . ALA A 1 149 ? -9.799 -0.586 18.338 1.00 87.12 149 ALA A N 1
ATOM 1237 C CA . ALA A 1 149 ? -9.763 -2.046 18.287 1.00 87.12 149 ALA A CA 1
ATOM 1238 C C . ALA A 1 149 ? -10.538 -2.602 17.077 1.00 87.12 149 ALA A C 1
ATOM 1240 O O . ALA A 1 149 ? -10.051 -3.511 16.397 1.00 87.12 149 ALA A O 1
ATOM 1241 N N . ALA A 1 150 ? -11.712 -2.036 16.768 1.00 86.94 150 ALA A N 1
ATOM 1242 C CA . ALA A 1 150 ? -12.489 -2.418 15.589 1.00 86.94 150 ALA A CA 1
ATOM 1243 C C . ALA A 1 150 ? -11.733 -2.104 14.286 1.00 86.94 150 ALA A C 1
ATOM 1245 O O . ALA A 1 150 ? -11.607 -2.975 13.423 1.00 86.94 150 ALA A O 1
ATOM 1246 N N . LEU A 1 151 ? -11.153 -0.902 14.179 1.00 89.88 151 LEU A N 1
ATOM 1247 C CA . LEU A 1 151 ? -10.330 -0.513 13.030 1.00 89.88 151 LEU A CA 1
ATOM 1248 C C . LEU A 1 151 ? -9.101 -1.405 12.863 1.00 89.88 151 LEU A C 1
ATOM 1250 O O . LEU A 1 151 ? -8.805 -1.831 11.752 1.00 89.88 151 LEU A O 1
ATOM 1254 N N . SER A 1 152 ? -8.417 -1.730 13.960 1.00 92.62 152 SER A N 1
ATOM 1255 C CA . SER A 1 152 ? -7.223 -2.582 13.953 1.00 92.62 152 SER A CA 1
ATOM 1256 C C . SER A 1 152 ? -7.506 -3.963 13.369 1.00 92.62 152 SER A C 1
ATOM 1258 O O . SER A 1 152 ? -6.733 -4.465 12.554 1.00 92.62 152 SER A O 1
ATOM 1260 N N . SER A 1 153 ? -8.631 -4.576 13.749 1.00 88.50 153 SER A N 1
ATOM 1261 C CA . SER A 1 153 ? -9.019 -5.895 13.241 1.00 88.50 153 SER A CA 1
ATOM 1262 C C . SER A 1 153 ? -9.341 -5.866 11.745 1.00 88.50 153 SER A C 1
ATOM 1264 O O . SER A 1 153 ? -8.896 -6.749 11.008 1.00 88.50 153 SER A O 1
ATOM 1266 N N . VAL A 1 154 ? -10.076 -4.844 11.296 1.00 88.19 154 VAL A N 1
ATOM 1267 C CA . VAL A 1 154 ? -10.431 -4.669 9.884 1.00 88.19 154 VAL A CA 1
ATOM 1268 C C . VAL A 1 154 ? -9.182 -4.384 9.049 1.00 88.19 154 VAL A C 1
ATOM 1270 O O . VAL A 1 154 ? -8.937 -5.092 8.074 1.00 88.19 154 VAL A O 1
ATOM 1273 N N . LEU A 1 155 ? -8.341 -3.430 9.464 1.00 90.81 155 LEU A N 1
ATOM 1274 C CA . LEU A 1 155 ? -7.075 -3.125 8.793 1.00 90.81 155 LEU A CA 1
ATOM 1275 C C . LEU A 1 155 ? -6.212 -4.379 8.643 1.00 90.81 155 LEU A C 1
ATOM 1277 O O . LEU A 1 155 ? -5.724 -4.662 7.551 1.00 90.81 155 LEU A O 1
ATOM 1281 N N . LEU A 1 156 ? -6.043 -5.149 9.722 1.00 90.50 156 LEU A N 1
ATOM 1282 C CA . LEU A 1 156 ? -5.218 -6.350 9.694 1.00 90.50 156 LEU A CA 1
ATOM 1283 C C . LEU A 1 156 ? -5.734 -7.367 8.670 1.00 90.50 156 LEU A C 1
ATOM 1285 O O . LEU A 1 156 ? -4.954 -7.877 7.870 1.00 90.50 156 LEU A O 1
ATOM 1289 N N . LYS A 1 157 ? -7.044 -7.632 8.647 1.00 87.50 157 LYS A N 1
ATOM 1290 C CA . LYS A 1 157 ? -7.666 -8.513 7.647 1.00 87.50 157 LYS A CA 1
ATOM 1291 C C . LYS A 1 157 ? -7.354 -8.052 6.217 1.00 87.50 157 LYS A C 1
ATOM 1293 O O . LYS A 1 157 ? -7.017 -8.880 5.368 1.00 87.50 157 LYS A O 1
ATOM 1298 N N . HIS A 1 158 ? -7.438 -6.749 5.958 1.00 85.50 158 HIS A N 1
ATOM 1299 C CA . HIS A 1 158 ? -7.140 -6.164 4.647 1.00 85.50 158 HIS A CA 1
ATOM 1300 C C . HIS A 1 158 ? -5.668 -6.293 4.269 1.00 85.50 158 HIS A C 1
ATOM 1302 O O . HIS A 1 158 ? -5.357 -6.786 3.188 1.00 85.50 158 HIS A O 1
ATOM 1308 N N . ARG A 1 159 ? -4.750 -5.944 5.175 1.00 87.75 159 ARG A N 1
ATOM 1309 C CA . ARG A 1 159 ? -3.303 -6.080 4.944 1.00 87.75 159 ARG A CA 1
ATOM 1310 C C . ARG A 1 159 ? -2.899 -7.534 4.696 1.00 87.75 159 ARG A C 1
ATOM 1312 O O . ARG A 1 159 ? -2.125 -7.792 3.781 1.00 87.75 159 ARG A O 1
ATOM 1319 N N . MET A 1 160 ? -3.491 -8.486 5.420 1.00 85.19 160 MET A N 1
ATOM 1320 C CA . MET A 1 160 ? -3.265 -9.915 5.179 1.00 85.19 160 MET A CA 1
ATOM 1321 C C . MET A 1 160 ? -3.799 -10.390 3.824 1.00 85.19 160 MET A C 1
ATOM 1323 O O . MET A 1 160 ? -3.182 -11.239 3.185 1.00 85.19 160 MET A O 1
ATOM 1327 N N . SER A 1 161 ? -4.937 -9.854 3.378 1.00 82.06 161 SER A N 1
ATOM 1328 C CA . SER A 1 161 ? -5.515 -10.191 2.070 1.00 82.06 161 SER A CA 1
ATOM 1329 C C . SER A 1 161 ? -4.673 -9.618 0.929 1.00 82.06 161 SER A C 1
ATOM 1331 O O . SER A 1 161 ? -4.420 -10.308 -0.054 1.00 82.06 161 SER A O 1
ATOM 1333 N N . GLN A 1 162 ? -4.169 -8.390 1.085 1.00 79.06 162 GLN A N 1
ATOM 1334 C CA . GLN A 1 162 ? -3.198 -7.797 0.163 1.00 79.06 162 GLN A CA 1
ATOM 1335 C C . GLN A 1 162 ? -1.895 -8.603 0.115 1.00 79.06 162 GLN A C 1
ATOM 1337 O O . GLN A 1 162 ? -1.432 -8.913 -0.974 1.00 79.06 162 GLN A O 1
ATOM 1342 N N . GLU A 1 163 ? -1.336 -8.991 1.268 1.00 82.25 163 GLU A N 1
ATOM 1343 C CA . GLU A 1 163 ? -0.164 -9.877 1.340 1.00 82.25 163 GLU A CA 1
ATOM 1344 C C . GLU A 1 163 ? -0.417 -11.187 0.580 1.00 82.25 163 GLU A C 1
ATOM 1346 O O . GLU A 1 163 ? 0.418 -11.609 -0.215 1.00 82.25 163 GLU A O 1
ATOM 1351 N N . ALA A 1 164 ? -1.571 -11.827 0.788 1.00 79.62 164 ALA A N 1
ATOM 1352 C CA . ALA A 1 164 ? -1.914 -13.075 0.115 1.00 79.62 164 ALA A CA 1
ATOM 1353 C C . ALA A 1 164 ? -2.051 -12.909 -1.406 1.00 79.62 164 ALA A C 1
ATOM 1355 O O . ALA A 1 164 ? -1.503 -13.722 -2.143 1.00 79.62 164 ALA A O 1
ATOM 1356 N N . ALA A 1 165 ? -2.729 -11.855 -1.872 1.00 76.50 165 ALA A N 1
ATOM 1357 C CA . ALA A 1 165 ? -2.887 -11.567 -3.297 1.00 76.50 165 ALA A CA 1
ATOM 1358 C C . ALA A 1 165 ? -1.539 -11.255 -3.964 1.00 76.50 165 ALA A C 1
ATOM 1360 O O . ALA A 1 165 ? -1.225 -11.813 -5.013 1.00 76.50 165 ALA A O 1
ATOM 1361 N N . THR A 1 166 ? -0.705 -10.433 -3.320 1.00 75.38 166 THR A N 1
ATOM 1362 C CA . THR A 1 166 ? 0.658 -10.148 -3.779 1.00 75.38 166 THR A CA 1
ATOM 1363 C C . THR A 1 166 ? 1.511 -11.421 -3.801 1.00 75.38 166 THR A C 1
ATOM 1365 O O . THR A 1 166 ? 2.243 -11.634 -4.759 1.00 75.38 166 THR A O 1
ATOM 1368 N N . ASN A 1 167 ? 1.389 -12.310 -2.810 1.00 76.44 167 ASN A N 1
ATOM 1369 C CA . ASN A 1 167 ? 2.120 -13.579 -2.778 1.00 76.44 167 ASN A CA 1
ATOM 1370 C C . ASN A 1 167 ? 1.636 -14.593 -3.832 1.00 76.44 167 ASN A C 1
ATOM 1372 O O . ASN A 1 167 ? 2.466 -15.288 -4.410 1.00 76.44 167 ASN A O 1
ATOM 1376 N N . ASP A 1 168 ? 0.330 -14.688 -4.106 1.00 76.88 168 ASP A N 1
ATOM 1377 C CA . ASP A 1 168 ? -0.204 -15.543 -5.183 1.00 76.88 168 ASP A CA 1
ATOM 1378 C C . ASP A 1 168 ? 0.233 -15.024 -6.553 1.00 76.88 168 ASP A C 1
ATOM 1380 O O . ASP A 1 168 ? 0.763 -15.780 -7.371 1.00 76.88 168 ASP A O 1
ATOM 1384 N N . PHE A 1 169 ? 0.104 -13.709 -6.763 1.00 73.94 169 PHE A N 1
ATOM 1385 C CA . PHE A 1 169 ? 0.691 -13.019 -7.905 1.00 73.94 169 PHE A CA 1
ATOM 1386 C C . PHE A 1 169 ? 2.177 -13.369 -8.012 1.00 73.94 169 PHE A C 1
ATOM 1388 O O . PHE A 1 169 ? 2.646 -13.769 -9.071 1.00 73.94 169 PHE A O 1
ATOM 1395 N N . TYR A 1 170 ? 2.900 -13.338 -6.895 1.00 74.38 170 TYR A N 1
ATOM 1396 C CA . TYR A 1 170 ? 4.306 -13.678 -6.872 1.00 74.38 170 TYR A CA 1
ATOM 1397 C C . TYR A 1 170 ? 4.615 -15.130 -7.267 1.00 74.38 170 TYR A C 1
ATOM 1399 O O . TYR A 1 170 ? 5.454 -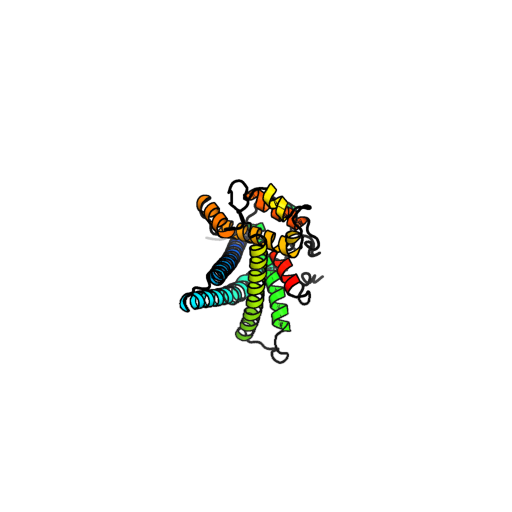15.366 -8.136 1.00 74.38 170 TYR A O 1
ATOM 1407 N N . GLY A 1 171 ? 3.895 -16.104 -6.717 1.00 72.75 171 GLY A N 1
ATOM 1408 C CA . GLY A 1 171 ? 4.068 -17.514 -7.068 1.00 72.75 171 GLY A CA 1
ATOM 1409 C C . GLY A 1 171 ? 3.780 -17.822 -8.543 1.00 72.75 171 GLY A C 1
ATOM 1410 O O . GLY A 1 171 ? 4.442 -18.669 -9.136 1.00 72.75 171 GLY A O 1
ATOM 1411 N N . ARG A 1 172 ? 2.838 -17.112 -9.180 1.00 70.31 172 ARG A N 1
ATOM 1412 C CA . ARG A 1 172 ? 2.489 -17.311 -10.606 1.00 70.31 172 ARG A CA 1
ATOM 1413 C C . ARG A 1 172 ? 3.555 -16.827 -11.587 1.00 70.31 172 ARG A C 1
ATOM 1415 O O . ARG A 1 172 ? 3.536 -17.207 -12.756 1.00 70.31 172 ARG A O 1
ATOM 1422 N N . PHE A 1 173 ? 4.435 -15.960 -11.119 1.00 65.00 173 PHE A N 1
ATOM 1423 C CA . PHE A 1 173 ? 5.516 -15.324 -11.868 1.00 65.00 173 PHE A CA 1
ATOM 1424 C C . PHE A 1 173 ? 6.880 -15.919 -11.510 1.00 65.00 173 PHE A C 1
ATOM 1426 O O . PHE A 1 173 ? 7.888 -15.417 -12.008 1.00 65.00 173 PHE A O 1
ATOM 1433 N N . ASP A 1 174 ? 6.920 -16.969 -10.676 1.00 63.19 174 ASP A N 1
ATOM 1434 C CA . ASP A 1 174 ? 8.127 -17.743 -10.378 1.00 63.19 174 ASP A CA 1
ATOM 1435 C C . ASP A 1 174 ? 8.587 -18.451 -11.662 1.00 63.19 174 ASP A C 1
ATOM 1437 O O . ASP A 1 174 ? 8.252 -19.600 -11.963 1.00 63.19 174 ASP A O 1
ATOM 1441 N N . HIS A 1 175 ? 9.274 -17.688 -12.509 1.00 58.69 175 HIS A N 1
ATOM 1442 C CA . HIS A 1 175 ? 9.841 -18.160 -13.752 1.00 58.69 175 HIS A CA 1
ATOM 1443 C C . HIS A 1 175 ? 11.180 -18.836 -13.442 1.00 58.69 175 HIS A C 1
ATOM 1445 O O . HIS A 1 175 ? 11.994 -18.276 -12.707 1.00 58.69 175 HIS A O 1
ATOM 1451 N N . PRO A 1 176 ? 11.482 -19.991 -14.069 1.00 57.84 176 PRO A N 1
ATOM 1452 C CA . PRO A 1 176 ? 12.740 -20.703 -13.838 1.00 57.84 176 PRO A CA 1
ATOM 1453 C C . PRO A 1 176 ? 13.984 -19.853 -14.143 1.00 57.84 176 PRO A C 1
ATOM 1455 O O . PRO A 1 176 ? 15.063 -20.163 -13.650 1.00 57.84 176 PRO A O 1
ATOM 1458 N N . ASN A 1 177 ? 13.833 -18.775 -14.924 1.00 60.91 177 ASN A N 1
ATOM 1459 C CA . ASN A 1 177 ? 14.832 -17.727 -15.094 1.00 60.91 177 ASN A CA 1
ATOM 1460 C C . ASN A 1 177 ? 14.161 -16.350 -14.930 1.00 60.91 177 ASN A C 1
ATOM 1462 O O . ASN A 1 177 ? 13.181 -16.096 -15.634 1.00 60.91 177 ASN A O 1
ATOM 1466 N N . PRO A 1 178 ? 14.672 -15.451 -14.068 1.00 63.69 178 PRO A N 1
ATOM 1467 C CA . PRO A 1 178 ? 14.102 -14.115 -13.907 1.00 63.69 178 PRO A CA 1
ATOM 1468 C C . PRO A 1 178 ? 14.184 -13.326 -15.223 1.00 63.69 178 PRO A C 1
ATOM 1470 O O . PRO A 1 178 ? 15.207 -13.357 -15.913 1.00 63.69 178 PRO A O 1
ATOM 1473 N N . LEU A 1 179 ? 13.106 -12.621 -15.579 1.00 67.94 179 LEU A N 1
ATOM 1474 C CA . LEU A 1 179 ? 13.048 -11.809 -16.799 1.00 67.94 179 LEU A CA 1
ATOM 1475 C C . LEU A 1 179 ? 13.763 -10.474 -16.592 1.00 67.94 179 LEU A C 1
ATOM 1477 O O . LEU A 1 179 ? 13.798 -9.943 -15.489 1.00 67.94 179 LEU A O 1
ATOM 1481 N N . TRP A 1 180 ? 14.327 -9.884 -17.640 1.00 66.88 180 TRP A N 1
ATOM 1482 C CA . TRP A 1 180 ? 14.852 -8.521 -17.537 1.00 66.88 180 TRP A CA 1
ATOM 1483 C C . TRP A 1 180 ? 13.690 -7.541 -17.352 1.00 66.88 180 TRP A C 1
ATOM 1485 O O . TRP A 1 180 ? 12.698 -7.643 -18.064 1.00 66.88 180 TRP A O 1
ATOM 1495 N N . LEU A 1 181 ? 13.787 -6.610 -16.396 1.00 67.94 181 LEU A N 1
ATOM 1496 C CA . LEU A 1 181 ? 12.795 -5.537 -16.273 1.00 67.94 181 LEU A CA 1
ATOM 1497 C C . LEU A 1 181 ? 13.018 -4.535 -17.406 1.00 67.94 181 LEU A C 1
ATOM 1499 O O . LEU A 1 181 ? 13.826 -3.624 -17.259 1.00 67.94 181 LEU A O 1
ATOM 1503 N N . ASP A 1 182 ? 12.333 -4.730 -18.524 1.00 69.12 182 ASP A N 1
ATOM 1504 C CA . ASP A 1 182 ? 12.321 -3.835 -19.679 1.00 69.12 182 ASP A CA 1
ATOM 1505 C C . ASP A 1 182 ? 10.874 -3.651 -20.194 1.00 69.12 182 ASP A C 1
ATOM 1507 O O . ASP A 1 182 ? 9.959 -4.354 -19.739 1.00 69.12 182 ASP A O 1
ATOM 1511 N N . PRO A 1 183 ? 10.621 -2.718 -21.132 1.00 66.94 183 PRO A N 1
ATOM 1512 C CA . PRO A 1 183 ? 9.282 -2.513 -21.684 1.00 66.94 183 PRO A CA 1
ATOM 1513 C C . PRO A 1 183 ? 8.651 -3.765 -22.292 1.00 66.94 183 PRO A C 1
ATOM 1515 O O . PRO A 1 183 ? 7.436 -3.937 -22.208 1.00 66.94 183 PRO A O 1
ATOM 1518 N N . ASN A 1 184 ? 9.450 -4.665 -22.872 1.00 72.62 184 ASN A N 1
ATOM 1519 C CA . ASN A 1 184 ? 8.934 -5.896 -23.460 1.00 72.62 184 ASN A CA 1
ATOM 1520 C C . ASN A 1 184 ? 8.430 -6.839 -22.364 1.00 72.62 184 ASN A C 1
ATOM 1522 O O . ASN A 1 184 ? 7.344 -7.397 -22.503 1.00 72.62 184 ASN A O 1
ATOM 1526 N N . ALA A 1 185 ? 9.151 -6.965 -21.249 1.00 73.38 185 ALA A N 1
ATOM 1527 C CA . ALA A 1 185 ? 8.707 -7.747 -20.101 1.00 73.38 185 ALA A CA 1
ATOM 1528 C C . ALA A 1 185 ? 7.436 -7.165 -19.467 1.00 73.38 185 ALA A C 1
ATOM 1530 O O . ALA A 1 185 ? 6.509 -7.903 -19.147 1.00 73.38 185 ALA A O 1
ATOM 1531 N N . LEU A 1 186 ? 7.329 -5.841 -19.350 1.00 74.56 186 LEU A N 1
ATOM 1532 C CA . LEU A 1 186 ? 6.101 -5.205 -18.864 1.00 74.56 186 LEU A CA 1
ATOM 1533 C C . LEU A 1 186 ? 4.923 -5.420 -19.825 1.00 74.56 186 LEU A C 1
ATOM 1535 O O . LEU A 1 186 ? 3.816 -5.740 -19.384 1.00 74.56 186 LEU A O 1
ATOM 1539 N N . SER A 1 187 ? 5.165 -5.323 -21.135 1.00 74.81 187 SER A N 1
ATOM 1540 C CA . SER A 1 187 ? 4.164 -5.634 -22.162 1.00 74.81 187 SER A CA 1
ATOM 1541 C C . SER A 1 187 ? 3.744 -7.103 -22.152 1.00 74.81 187 SER A C 1
ATOM 1543 O O . SER A 1 187 ? 2.576 -7.412 -22.369 1.00 74.81 187 SER A O 1
ATOM 1545 N N . PHE A 1 188 ? 4.657 -8.010 -21.803 1.00 74.88 188 PHE A N 1
ATOM 1546 C CA . PHE A 1 188 ? 4.352 -9.421 -21.623 1.00 74.88 188 PHE A CA 1
ATOM 1547 C C . PHE A 1 188 ? 3.396 -9.656 -20.446 1.00 74.88 188 PHE A C 1
ATOM 1549 O O . PHE A 1 188 ? 2.597 -10.582 -20.504 1.00 74.88 188 PHE A O 1
ATOM 1556 N N . PHE A 1 189 ? 3.420 -8.827 -19.399 1.00 72.19 189 PHE A N 1
ATOM 1557 C CA . PHE A 1 189 ? 2.564 -9.021 -18.222 1.00 72.19 189 PHE A CA 1
ATOM 1558 C C . PHE A 1 189 ? 1.259 -8.223 -18.236 1.00 72.19 189 PHE A C 1
ATOM 1560 O O . PHE A 1 189 ? 0.254 -8.705 -17.717 1.00 72.19 189 PHE A O 1
ATOM 1567 N N . LEU A 1 190 ? 1.249 -7.025 -18.824 1.00 74.94 190 LEU A N 1
ATOM 1568 C CA . LEU A 1 190 ? 0.071 -6.141 -18.821 1.00 74.94 190 LEU A CA 1
ATOM 1569 C C . LEU A 1 190 ? -0.468 -5.829 -20.222 1.00 74.94 190 LEU A C 1
ATOM 1571 O O . LEU A 1 190 ? -1.441 -5.092 -20.352 1.00 74.94 190 LEU A O 1
ATOM 1575 N N . GLY A 1 191 ? 0.171 -6.335 -21.275 1.00 75.50 191 GLY A N 1
ATOM 1576 C CA . GLY A 1 191 ? -0.259 -6.109 -22.649 1.00 75.50 191 GLY A CA 1
ATOM 1577 C C . GLY A 1 191 ? -1.444 -6.988 -23.071 1.00 75.50 191 GLY A C 1
ATOM 1578 O O . GLY A 1 191 ? -1.829 -7.928 -22.371 1.00 75.50 191 GLY A O 1
ATOM 1579 N N . PRO A 1 192 ? -2.014 -6.728 -24.261 1.00 71.06 192 PRO A N 1
ATOM 1580 C CA . PRO A 1 192 ? -3.134 -7.506 -24.806 1.00 71.06 192 PRO A CA 1
ATOM 1581 C C . PRO A 1 192 ? -2.795 -8.997 -24.993 1.00 71.06 192 PRO A C 1
ATOM 1583 O O . PRO A 1 192 ? -3.660 -9.873 -24.854 1.00 71.06 192 PRO A O 1
ATOM 1586 N N . ASP A 1 193 ? -1.517 -9.279 -25.244 1.00 76.06 193 ASP A N 1
ATOM 1587 C CA . ASP A 1 193 ? -0.970 -10.615 -25.471 1.00 76.06 193 ASP A CA 1
ATOM 1588 C C . ASP A 1 193 ? -0.435 -11.277 -24.195 1.00 76.06 193 ASP A C 1
ATOM 1590 O O . ASP A 1 193 ? 0.197 -12.332 -24.274 1.00 76.06 193 ASP A O 1
ATOM 1594 N N . ALA A 1 194 ? -0.703 -10.700 -23.015 1.00 76.12 194 ALA A N 1
ATOM 1595 C CA . ALA A 1 194 ? -0.239 -11.273 -21.760 1.00 76.12 194 ALA A CA 1
ATOM 1596 C C . ALA A 1 194 ? -0.690 -12.739 -21.605 1.00 76.12 194 ALA A C 1
ATOM 1598 O O . ALA A 1 194 ? -1.809 -13.084 -21.991 1.00 76.12 194 ALA A O 1
ATOM 1599 N N . PRO A 1 195 ? 0.133 -13.641 -21.050 1.00 73.81 195 PRO A N 1
ATOM 1600 C CA . PRO A 1 195 ? -0.286 -15.008 -20.769 1.00 73.81 195 PRO A CA 1
ATOM 1601 C C . PRO A 1 195 ? -1.595 -15.071 -19.972 1.00 73.81 195 PRO A C 1
ATOM 1603 O O . PRO A 1 195 ? -1.849 -14.226 -19.116 1.00 73.81 195 PRO A O 1
ATOM 1606 N N . GLN A 1 196 ? -2.424 -16.092 -20.218 1.00 77.94 196 GLN A N 1
ATOM 1607 C CA . GLN A 1 196 ? -3.756 -16.221 -19.598 1.00 77.94 196 GLN A CA 1
ATOM 1608 C C . GLN A 1 196 ? -3.723 -16.119 -18.066 1.00 77.94 196 GLN A C 1
ATOM 1610 O O . GLN A 1 196 ? -4.610 -15.515 -17.471 1.00 77.94 196 GLN A O 1
ATOM 1615 N N . GLN A 1 197 ? -2.672 -16.634 -17.426 1.00 73.62 197 GLN A N 1
ATOM 1616 C CA . GLN A 1 197 ? -2.488 -16.536 -15.979 1.00 73.62 197 GLN A CA 1
ATOM 1617 C C . GLN A 1 197 ? -2.311 -15.096 -15.461 1.00 73.62 197 GLN A C 1
ATOM 1619 O O . GLN A 1 197 ? -2.506 -14.863 -14.272 1.00 73.62 197 GLN A O 1
ATOM 1624 N N . PHE A 1 198 ? -1.981 -14.135 -16.327 1.00 71.88 198 PHE A N 1
ATOM 1625 C CA . PHE A 1 198 ? -1.777 -12.717 -16.004 1.00 71.88 198 PHE A CA 1
ATOM 1626 C C . PHE A 1 198 ? -2.875 -11.806 -16.571 1.00 71.88 198 PHE A C 1
ATOM 1628 O O . PHE A 1 198 ? -2.933 -10.635 -16.213 1.00 71.88 198 PHE A O 1
ATOM 1635 N N . LYS A 1 199 ? -3.788 -12.338 -17.401 1.00 74.75 199 LYS A N 1
ATOM 1636 C CA . LYS A 1 199 ? -4.916 -11.576 -17.972 1.00 74.75 199 LYS A CA 1
ATOM 1637 C C . LYS A 1 199 ? -6.014 -11.234 -16.965 1.00 74.75 199 LYS A C 1
ATOM 1639 O O . LYS A 1 199 ? -6.878 -10.418 -17.271 1.00 74.75 199 LYS A O 1
ATOM 1644 N N . ALA A 1 200 ? -6.029 -11.870 -15.794 1.00 78.94 200 ALA A N 1
ATOM 1645 C CA . ALA A 1 200 ? -6.996 -11.524 -14.762 1.00 78.94 200 ALA A CA 1
ATOM 1646 C C . ALA A 1 200 ? -6.745 -10.086 -14.283 1.00 78.94 200 ALA A C 1
ATOM 1648 O O . ALA A 1 200 ? -5.639 -9.762 -13.851 1.00 78.94 200 ALA A O 1
ATOM 1649 N N . LEU A 1 201 ? -7.787 -9.252 -14.322 1.00 79.25 201 LEU A N 1
ATOM 1650 C CA . LEU A 1 201 ? -7.730 -7.846 -13.914 1.00 79.25 201 LEU A CA 1
ATOM 1651 C C . LEU A 1 201 ? -7.118 -7.672 -12.516 1.00 79.25 201 LEU A C 1
ATOM 1653 O O . LEU A 1 201 ? -6.296 -6.789 -12.300 1.00 79.25 201 LEU A O 1
ATOM 1657 N N . GLU A 1 202 ? -7.451 -8.568 -11.586 1.00 78.81 202 GLU A N 1
ATOM 1658 C CA . GLU A 1 202 ? -6.894 -8.583 -10.232 1.00 78.81 202 GLU A CA 1
ATOM 1659 C C . GLU A 1 202 ? -5.363 -8.720 -10.222 1.00 78.81 202 GLU A C 1
ATOM 1661 O O . GLU A 1 202 ? -4.690 -7.990 -9.501 1.00 78.81 202 GLU A O 1
ATOM 1666 N N . HIS A 1 203 ? -4.786 -9.573 -11.074 1.00 79.06 203 HIS A N 1
ATOM 1667 C CA . HIS A 1 203 ? -3.332 -9.733 -11.172 1.00 79.06 203 HIS A CA 1
ATOM 1668 C C . HIS A 1 203 ? -2.658 -8.495 -11.769 1.00 79.06 203 HIS A C 1
ATOM 1670 O O . HIS A 1 203 ? -1.601 -8.078 -11.295 1.00 79.06 203 HIS A O 1
ATOM 1676 N N . GLN A 1 204 ? -3.279 -7.874 -12.773 1.00 80.00 204 GLN A N 1
ATOM 1677 C CA . GLN A 1 204 ? -2.785 -6.622 -13.349 1.00 80.00 204 GLN A CA 1
ATOM 1678 C C . GLN A 1 204 ? -2.807 -5.496 -12.307 1.00 80.00 204 GLN A C 1
ATOM 1680 O O . GLN A 1 204 ? -1.837 -4.748 -12.181 1.00 80.00 204 GLN A O 1
ATOM 1685 N N . MET A 1 205 ? -3.864 -5.425 -11.494 1.00 83.06 205 MET A N 1
ATOM 1686 C CA . MET A 1 205 ? -3.968 -4.471 -10.389 1.00 83.06 205 MET A CA 1
ATOM 1687 C C . MET A 1 205 ? -2.944 -4.749 -9.286 1.00 83.06 205 MET A C 1
ATOM 1689 O O . MET A 1 205 ? -2.322 -3.810 -8.792 1.00 83.06 205 MET A O 1
ATOM 1693 N N . CYS A 1 206 ? -2.699 -6.012 -8.925 1.00 82.19 206 CYS A N 1
ATOM 1694 C CA . CYS A 1 206 ? -1.619 -6.374 -8.002 1.00 82.19 206 CYS A CA 1
ATOM 1695 C C . CYS A 1 206 ? -0.266 -5.864 -8.506 1.00 82.19 206 CYS A C 1
ATOM 1697 O O . CYS A 1 206 ? 0.450 -5.199 -7.758 1.00 82.19 206 CYS A O 1
ATOM 1699 N N . PHE A 1 207 ? 0.053 -6.091 -9.782 1.00 82.12 207 PHE A N 1
ATOM 1700 C CA . PHE A 1 207 ? 1.308 -5.622 -10.359 1.00 82.12 207 PHE A CA 1
ATOM 1701 C C . PHE A 1 207 ? 1.434 -4.095 -10.341 1.00 82.12 207 PHE A C 1
ATOM 1703 O O . PHE A 1 207 ? 2.425 -3.559 -9.842 1.00 82.12 207 PHE A O 1
ATOM 1710 N N . VAL A 1 208 ? 0.417 -3.381 -10.836 1.00 85.75 208 VAL A N 1
ATOM 1711 C CA . VAL A 1 208 ? 0.422 -1.911 -10.856 1.00 85.75 208 VAL A CA 1
ATOM 1712 C C . VAL A 1 208 ? 0.506 -1.346 -9.436 1.00 85.75 208 VAL A C 1
ATOM 1714 O O . VAL A 1 208 ? 1.238 -0.387 -9.201 1.00 85.75 208 VAL A O 1
ATOM 1717 N N . SER A 1 209 ? -0.179 -1.962 -8.469 1.00 85.69 209 SER A N 1
ATOM 1718 C CA . SER A 1 209 ? -0.091 -1.574 -7.060 1.00 85.69 209 SER A CA 1
ATOM 1719 C C . SER A 1 209 ? 1.332 -1.722 -6.514 1.00 85.69 209 SER A C 1
ATOM 1721 O O . SER A 1 209 ? 1.784 -0.846 -5.781 1.00 85.69 209 SER A O 1
ATOM 1723 N N . GLU A 1 210 ? 2.052 -2.793 -6.852 1.00 86.12 210 GLU A N 1
ATOM 1724 C CA . GLU A 1 210 ? 3.445 -2.975 -6.420 1.00 86.12 210 GLU A CA 1
ATOM 1725 C C . GLU A 1 210 ? 4.389 -1.947 -7.056 1.00 86.12 210 GLU A C 1
ATOM 1727 O O . GLU A 1 210 ? 5.231 -1.377 -6.362 1.00 86.12 210 GLU A O 1
ATOM 1732 N N . VAL A 1 211 ? 4.200 -1.624 -8.340 1.00 87.00 211 VAL A N 1
ATOM 1733 C CA . VAL A 1 211 ? 4.951 -0.553 -9.017 1.00 87.00 211 VAL A CA 1
ATOM 1734 C C . VAL A 1 211 ? 4.708 0.807 -8.357 1.00 87.00 211 VAL A C 1
ATOM 1736 O O . VAL A 1 211 ? 5.663 1.541 -8.095 1.00 87.00 211 VAL A O 1
ATOM 1739 N N . GLN A 1 212 ? 3.453 1.139 -8.038 1.00 85.75 212 GLN A N 1
ATOM 1740 C CA . GLN A 1 212 ? 3.099 2.394 -7.367 1.00 85.75 212 GLN A CA 1
ATOM 1741 C C . GLN A 1 212 ? 3.686 2.475 -5.950 1.00 85.75 212 GLN A C 1
ATOM 1743 O O . GLN A 1 212 ? 4.275 3.494 -5.597 1.00 85.75 212 GLN A O 1
ATOM 1748 N N . ARG A 1 213 ? 3.607 1.390 -5.167 1.00 86.62 213 ARG A N 1
ATOM 1749 C CA . ARG A 1 213 ? 4.211 1.318 -3.825 1.00 86.62 213 ARG A CA 1
ATOM 1750 C C . ARG A 1 213 ? 5.725 1.488 -3.867 1.00 86.62 213 ARG A C 1
ATOM 1752 O O . ARG A 1 213 ? 6.268 2.242 -3.064 1.00 86.62 213 ARG A O 1
ATOM 1759 N N . PHE A 1 214 ? 6.401 0.822 -4.806 1.00 88.75 214 PHE A N 1
ATOM 1760 C CA . PHE A 1 214 ? 7.842 0.982 -4.986 1.00 88.75 214 PHE A CA 1
ATOM 1761 C C . PHE A 1 214 ? 8.201 2.421 -5.377 1.00 88.75 214 PHE A C 1
ATOM 1763 O O . PHE A 1 214 ? 9.139 2.990 -4.814 1.00 88.75 214 PHE A O 1
ATOM 1770 N N . ARG A 1 215 ? 7.450 3.037 -6.303 1.00 87.88 215 ARG A N 1
ATOM 1771 C CA . ARG A 1 215 ? 7.648 4.442 -6.692 1.00 87.88 215 ARG A CA 1
ATOM 1772 C C . ARG A 1 215 ? 7.616 5.354 -5.470 1.00 87.88 215 ARG A C 1
ATOM 1774 O O . ARG A 1 215 ? 8.568 6.098 -5.254 1.00 87.88 215 ARG A O 1
ATOM 1781 N N . ASP A 1 216 ? 6.578 5.242 -4.648 1.00 87.06 216 ASP A N 1
ATOM 1782 C CA . ASP A 1 216 ? 6.413 6.097 -3.474 1.00 87.06 216 ASP A CA 1
ATOM 1783 C C . ASP A 1 216 ? 7.492 5.800 -2.417 1.00 87.06 216 ASP A C 1
ATOM 1785 O O . ASP A 1 216 ? 8.139 6.716 -1.915 1.00 87.06 216 ASP A O 1
ATOM 1789 N N . ALA A 1 217 ? 7.782 4.528 -2.125 1.00 88.00 217 ALA A N 1
ATOM 1790 C CA . AL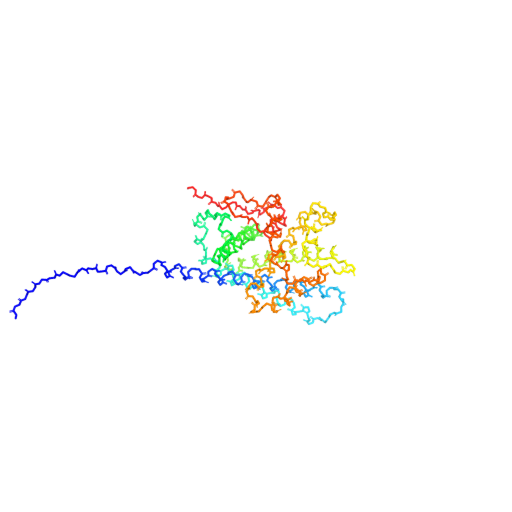A A 1 217 ? 8.819 4.155 -1.162 1.00 88.00 217 ALA A CA 1
ATOM 1791 C C . ALA A 1 217 ? 10.211 4.655 -1.578 1.00 88.00 217 ALA A C 1
ATOM 1793 O O . ALA A 1 217 ? 10.918 5.281 -0.786 1.00 88.00 217 ALA A O 1
ATOM 1794 N N . SER A 1 218 ? 10.590 4.410 -2.832 1.00 88.69 218 SER A N 1
ATOM 1795 C CA . SER A 1 218 ? 11.887 4.801 -3.383 1.00 88.69 218 SER A CA 1
ATOM 1796 C C . SER A 1 218 ? 12.059 6.319 -3.458 1.00 88.69 218 SER A C 1
ATOM 1798 O O . SER A 1 218 ? 13.170 6.815 -3.288 1.00 88.69 218 SER A O 1
ATOM 1800 N N . TYR A 1 219 ? 10.966 7.064 -3.641 1.00 85.94 219 TYR A N 1
ATOM 1801 C CA . TYR A 1 219 ? 10.973 8.521 -3.626 1.00 85.94 219 TYR A CA 1
ATOM 1802 C C . TYR A 1 219 ? 11.376 9.097 -2.257 1.00 85.94 219 TYR A C 1
ATOM 1804 O O . TYR A 1 219 ? 12.074 10.107 -2.190 1.00 85.94 219 TYR A O 1
ATOM 1812 N N . PHE A 1 220 ? 10.952 8.459 -1.161 1.00 86.19 220 PHE A N 1
ATOM 1813 C CA . PHE A 1 220 ? 11.152 8.979 0.197 1.00 86.19 220 PHE A CA 1
ATOM 1814 C C . PHE A 1 220 ? 12.312 8.365 0.978 1.00 86.19 220 PHE A C 1
ATOM 1816 O O . PHE A 1 220 ? 12.742 8.966 1.967 1.00 86.19 220 PHE A O 1
ATOM 1823 N N . GLN A 1 221 ? 12.749 7.163 0.603 1.00 87.81 221 GLN A N 1
ATOM 1824 C CA . GLN A 1 221 ? 13.734 6.389 1.364 1.00 87.81 221 GLN A CA 1
ATOM 1825 C C . GLN A 1 221 ? 15.109 6.344 0.700 1.00 87.81 221 GLN A C 1
ATOM 1827 O O . GLN A 1 221 ? 16.094 6.202 1.415 1.00 87.81 221 GLN A O 1
ATOM 1832 N N . ALA A 1 222 ? 15.193 6.466 -0.628 1.00 86.25 222 ALA A N 1
ATOM 1833 C CA . ALA A 1 222 ? 16.479 6.474 -1.315 1.00 86.25 222 ALA A CA 1
ATOM 1834 C C . ALA A 1 222 ? 17.097 7.879 -1.269 1.00 86.25 222 ALA A C 1
ATOM 1836 O O . ALA A 1 222 ? 16.524 8.833 -1.802 1.00 86.25 222 ALA A O 1
ATOM 1837 N N . GLU A 1 223 ? 18.280 8.005 -0.672 1.00 87.00 223 GLU A N 1
ATOM 1838 C CA . GLU A 1 223 ? 19.069 9.242 -0.649 1.00 87.00 223 GLU A CA 1
ATOM 1839 C C . GLU A 1 223 ? 19.973 9.356 -1.890 1.00 87.00 223 GLU A C 1
ATOM 1841 O O . GLU A 1 223 ? 20.461 10.438 -2.224 1.00 87.00 223 GLU A O 1
ATOM 1846 N N . SER A 1 224 ? 20.161 8.249 -2.615 1.00 85.62 224 SER A N 1
ATOM 1847 C CA . SER A 1 224 ? 20.963 8.170 -3.836 1.00 85.62 224 SER A CA 1
ATOM 1848 C C . SER A 1 224 ? 20.356 7.248 -4.900 1.00 85.62 224 SER A C 1
ATOM 1850 O O . SER A 1 224 ? 19.541 6.368 -4.620 1.00 85.62 224 SER A O 1
ATOM 1852 N N . ASP A 1 225 ? 20.804 7.398 -6.150 1.00 83.00 225 ASP A N 1
ATOM 1853 C CA . ASP A 1 225 ? 20.417 6.487 -7.238 1.00 83.00 225 ASP A CA 1
ATOM 1854 C C . ASP A 1 225 ? 20.932 5.053 -7.023 1.00 83.00 225 ASP A C 1
ATOM 1856 O O . ASP A 1 225 ? 20.340 4.108 -7.543 1.00 83.00 225 ASP A O 1
ATOM 1860 N N . VAL A 1 226 ? 22.020 4.881 -6.261 1.00 84.88 226 VAL A N 1
ATOM 1861 C CA . VAL A 1 226 ? 22.560 3.559 -5.902 1.00 84.88 226 VAL A CA 1
ATOM 1862 C C . VAL A 1 226 ? 21.610 2.851 -4.943 1.00 84.88 226 VAL A C 1
ATOM 1864 O O . VAL A 1 226 ? 21.201 1.727 -5.217 1.00 84.88 226 VAL A O 1
ATOM 1867 N N . GLU A 1 227 ? 21.180 3.525 -3.877 1.00 85.62 227 GLU A N 1
ATOM 1868 C CA . GLU A 1 227 ? 20.188 2.975 -2.946 1.00 85.62 227 GLU A CA 1
ATOM 1869 C C . GLU A 1 227 ? 18.856 2.711 -3.643 1.00 85.62 227 GLU A C 1
ATOM 1871 O O . GLU A 1 227 ? 18.220 1.692 -3.391 1.00 85.62 227 GLU A O 1
ATOM 1876 N N . ARG A 1 228 ? 18.445 3.579 -4.577 1.00 85.75 228 ARG A N 1
ATOM 1877 C CA . ARG A 1 228 ? 17.233 3.354 -5.374 1.00 85.75 228 ARG A CA 1
ATOM 1878 C C . ARG A 1 228 ? 17.322 2.061 -6.190 1.00 85.75 228 ARG A C 1
ATOM 1880 O O . ARG A 1 228 ? 16.345 1.318 -6.272 1.00 85.75 228 ARG A O 1
ATOM 1887 N N . ASP A 1 229 ? 18.479 1.794 -6.791 1.00 83.69 229 ASP A N 1
ATOM 1888 C CA . ASP A 1 229 ? 18.743 0.570 -7.553 1.00 83.69 229 ASP A CA 1
ATOM 1889 C C . ASP A 1 229 ? 18.785 -0.674 -6.646 1.00 83.69 229 ASP A C 1
ATOM 1891 O O . ASP A 1 229 ? 18.231 -1.718 -6.992 1.00 83.69 229 ASP A O 1
ATOM 1895 N N . GLU A 1 230 ? 19.373 -0.568 -5.454 1.00 84.56 230 GLU A N 1
ATOM 1896 C CA . GLU A 1 230 ? 19.348 -1.637 -4.448 1.00 84.56 230 GLU A CA 1
ATOM 1897 C C . GLU A 1 230 ? 17.927 -1.929 -3.956 1.00 84.56 230 GLU A C 1
ATOM 1899 O O . GLU A 1 230 ? 17.510 -3.090 -3.930 1.00 84.56 230 GLU A O 1
ATOM 1904 N N . MET A 1 231 ? 17.149 -0.887 -3.650 1.00 87.94 231 MET A N 1
ATOM 1905 C CA . MET A 1 231 ? 15.737 -1.018 -3.300 1.00 87.94 231 MET A CA 1
ATOM 1906 C C . MET A 1 231 ? 14.958 -1.701 -4.424 1.00 87.94 231 MET A C 1
ATOM 1908 O O . MET A 1 231 ? 14.204 -2.626 -4.142 1.00 87.94 231 MET A O 1
ATOM 1912 N N . LEU A 1 232 ? 15.160 -1.309 -5.689 1.00 85.75 232 LEU A N 1
ATOM 1913 C CA . LEU A 1 232 ? 14.492 -1.929 -6.840 1.00 85.75 232 LEU A CA 1
ATOM 1914 C C . LEU A 1 232 ? 14.804 -3.433 -6.925 1.00 85.75 232 LEU A C 1
ATOM 1916 O O . LEU A 1 232 ? 13.897 -4.248 -7.111 1.00 85.75 232 LEU A O 1
ATOM 1920 N N . LYS A 1 233 ? 16.081 -3.804 -6.747 1.00 80.62 233 LYS A N 1
ATOM 1921 C CA . LYS A 1 233 ? 16.547 -5.202 -6.729 1.00 80.62 233 LYS A CA 1
ATOM 1922 C C . LYS A 1 233 ? 15.931 -6.019 -5.616 1.00 80.62 233 LYS A C 1
ATOM 1924 O O . LYS A 1 233 ? 15.626 -7.185 -5.845 1.00 80.62 233 LYS A O 1
ATOM 1929 N N . ILE A 1 234 ? 15.772 -5.435 -4.435 1.00 82.81 234 ILE A N 1
ATOM 1930 C CA . ILE A 1 234 ? 15.186 -6.117 -3.283 1.00 82.81 234 ILE A CA 1
ATOM 1931 C C . ILE A 1 234 ? 13.665 -6.232 -3.445 1.00 82.81 234 ILE A C 1
ATOM 1933 O O . ILE A 1 234 ? 13.121 -7.315 -3.240 1.00 82.81 234 ILE A O 1
ATOM 1937 N N . TRP A 1 235 ? 12.995 -5.157 -3.864 1.00 87.12 235 TRP A N 1
ATOM 1938 C CA . TRP A 1 235 ? 11.533 -5.074 -3.957 1.00 87.12 235 TRP A CA 1
ATOM 1939 C C . TRP A 1 235 ? 10.953 -6.063 -4.967 1.00 87.12 235 TRP A C 1
ATOM 1941 O O . TRP A 1 235 ? 10.016 -6.798 -4.669 1.00 87.12 235 TRP A O 1
ATOM 1951 N N . PHE A 1 236 ? 11.552 -6.129 -6.157 1.00 80.19 236 PHE A N 1
ATOM 1952 C CA . PHE A 1 236 ? 11.125 -7.031 -7.230 1.00 80.19 236 PHE A CA 1
ATOM 1953 C C . PHE A 1 236 ? 11.994 -8.293 -7.322 1.00 80.19 236 PHE A C 1
ATOM 1955 O O . PHE A 1 236 ? 12.027 -8.964 -8.359 1.00 80.19 236 PHE A O 1
ATOM 1962 N N . ARG A 1 237 ? 12.722 -8.634 -6.250 1.00 73.38 237 ARG A N 1
ATOM 1963 C CA . ARG A 1 237 ? 13.623 -9.789 -6.234 1.00 73.38 237 ARG A CA 1
ATOM 1964 C C . ARG A 1 237 ? 12.877 -11.072 -6.599 1.00 73.38 237 ARG A C 1
ATOM 1966 O O . ARG A 1 237 ? 11.881 -11.421 -5.969 1.00 73.38 237 ARG A O 1
ATOM 1973 N N . GLY A 1 238 ? 13.425 -11.812 -7.562 1.00 63.22 238 GLY A N 1
ATOM 1974 C CA . GLY A 1 238 ? 12.870 -13.091 -8.020 1.00 63.22 238 GLY A CA 1
ATOM 1975 C C . GLY A 1 238 ? 11.818 -12.963 -9.125 1.00 63.22 238 GLY A C 1
ATOM 1976 O O . GLY A 1 238 ? 11.429 -13.976 -9.684 1.00 63.22 238 GLY A O 1
ATOM 1977 N N . PHE A 1 239 ? 11.419 -11.738 -9.477 1.00 66.50 239 PHE A N 1
ATOM 1978 C CA . PHE A 1 239 ? 10.484 -11.443 -10.571 1.00 66.50 239 PHE A CA 1
ATOM 1979 C C . PHE A 1 239 ? 11.235 -10.996 -11.802 1.00 66.50 239 PHE A C 1
ATOM 1981 O O . PHE A 1 239 ? 11.110 -11.560 -12.890 1.00 66.50 239 PHE A O 1
ATOM 1988 N N . PHE A 1 240 ? 12.055 -9.976 -11.581 1.00 69.56 240 PHE A N 1
ATOM 1989 C CA . PHE A 1 240 ? 12.851 -9.372 -12.613 1.00 69.56 240 PHE A CA 1
ATOM 1990 C C . PHE A 1 240 ? 14.313 -9.318 -12.202 1.00 69.56 240 PHE A C 1
ATOM 1992 O O . PHE A 1 240 ? 14.646 -9.246 -11.019 1.00 69.56 240 PHE A O 1
ATOM 1999 N N . ILE A 1 241 ? 15.187 -9.293 -13.200 1.00 70.12 241 ILE A N 1
ATOM 2000 C CA . ILE A 1 241 ? 16.506 -8.694 -13.084 1.00 70.12 241 ILE A CA 1
ATOM 2001 C C . ILE A 1 241 ? 16.296 -7.201 -13.354 1.00 70.12 241 ILE A C 1
ATOM 2003 O O . ILE A 1 241 ? 16.087 -6.817 -14.512 1.00 70.12 241 ILE A O 1
ATOM 2007 N N . PRO A 1 242 ? 16.276 -6.351 -12.317 1.00 68.12 242 PRO A N 1
ATOM 2008 C CA . PRO A 1 242 ? 15.917 -4.963 -12.503 1.00 68.12 242 PRO A CA 1
ATOM 2009 C C . PRO A 1 242 ? 17.039 -4.195 -13.190 1.00 68.12 242 PRO A C 1
ATOM 2011 O O . PRO A 1 242 ? 18.224 -4.455 -12.966 1.00 68.12 242 PRO A O 1
ATOM 2014 N N . ARG A 1 243 ? 16.652 -3.219 -14.010 1.00 73.19 243 ARG A N 1
ATOM 2015 C CA . ARG A 1 243 ? 17.565 -2.284 -14.661 1.00 73.19 243 ARG A CA 1
ATOM 2016 C C . ARG A 1 243 ? 17.077 -0.869 -14.427 1.00 73.19 243 ARG A C 1
ATOM 2018 O O . ARG A 1 243 ? 16.008 -0.486 -14.895 1.00 73.19 243 ARG A O 1
ATOM 2025 N N . ARG A 1 244 ? 17.887 -0.086 -13.719 1.00 74.62 244 ARG A N 1
ATOM 2026 C CA . ARG A 1 244 ? 17.571 1.307 -13.379 1.00 74.62 244 ARG A CA 1
ATOM 2027 C C . ARG A 1 244 ? 17.175 2.166 -14.585 1.00 74.62 244 ARG A C 1
ATOM 2029 O O . ARG A 1 244 ? 16.347 3.055 -14.436 1.00 74.62 244 ARG A O 1
ATOM 2036 N N . GLU A 1 245 ? 17.744 1.896 -15.764 1.00 80.38 245 GLU A N 1
ATOM 2037 C CA . GLU A 1 245 ? 17.476 2.652 -16.996 1.00 80.38 245 GLU A CA 1
ATOM 2038 C C . GLU A 1 245 ? 16.014 2.571 -17.456 1.00 80.38 245 GLU A C 1
ATOM 2040 O O . GLU A 1 245 ? 15.536 3.504 -18.088 1.00 80.38 245 GLU A O 1
ATOM 2045 N N . TYR A 1 246 ? 15.285 1.525 -17.057 1.00 80.94 246 TYR A N 1
ATOM 2046 C CA . TYR A 1 246 ? 13.881 1.307 -17.419 1.00 80.94 246 TYR A CA 1
ATOM 2047 C C . TYR A 1 246 ? 12.900 1.641 -16.284 1.00 80.94 246 TYR A C 1
ATOM 2049 O O . TYR A 1 246 ? 11.703 1.389 -16.395 1.00 80.94 246 TYR A O 1
ATOM 2057 N N . MET A 1 247 ? 13.374 2.216 -15.172 1.00 80.81 247 MET A N 1
ATOM 2058 C CA . MET A 1 247 ? 12.528 2.491 -14.004 1.00 80.81 247 MET A CA 1
ATOM 2059 C C . MET A 1 247 ? 11.432 3.522 -14.306 1.00 80.81 247 MET A C 1
ATOM 2061 O O . MET A 1 247 ? 10.286 3.328 -13.909 1.00 80.81 247 MET A O 1
ATOM 2065 N N . GLN A 1 248 ? 11.762 4.591 -15.038 1.00 82.88 248 GLN A N 1
ATOM 2066 C CA . GLN A 1 248 ? 10.767 5.589 -15.437 1.00 82.88 248 GLN A CA 1
ATOM 2067 C C . GLN A 1 248 ? 9.751 4.996 -16.419 1.00 82.88 248 GLN A C 1
ATOM 2069 O O . GLN A 1 248 ? 8.552 5.176 -16.240 1.00 82.88 248 GLN A O 1
ATOM 2074 N N . GLU A 1 249 ? 10.217 4.216 -17.395 1.00 81.75 249 GLU A N 1
ATOM 2075 C CA . GLU A 1 249 ? 9.348 3.536 -18.362 1.00 81.75 249 GLU A CA 1
ATOM 2076 C C . GLU A 1 249 ? 8.391 2.557 -17.670 1.00 81.75 249 GLU A C 1
ATOM 2078 O O . GLU A 1 249 ? 7.224 2.465 -18.044 1.00 81.75 249 GLU A O 1
ATOM 2083 N N . MET A 1 250 ? 8.843 1.881 -16.607 1.00 83.62 250 MET A N 1
ATOM 2084 C CA . MET A 1 250 ? 7.981 1.053 -15.763 1.00 83.62 250 MET A CA 1
ATOM 2085 C C . MET A 1 250 ? 6.868 1.863 -15.099 1.00 83.62 250 MET A C 1
ATOM 2087 O O . MET A 1 250 ? 5.718 1.421 -15.091 1.00 83.62 250 MET A O 1
ATOM 2091 N N . PHE A 1 251 ? 7.188 3.037 -14.550 1.00 83.88 251 PHE A N 1
ATOM 2092 C CA . PHE A 1 251 ? 6.187 3.915 -13.944 1.00 83.88 251 PHE A CA 1
ATOM 2093 C C . PHE A 1 251 ? 5.181 4.424 -14.976 1.00 83.88 251 PHE A C 1
ATOM 2095 O O . PHE A 1 251 ? 3.975 4.344 -14.738 1.00 83.88 251 PHE A O 1
ATOM 2102 N N . ASP A 1 252 ? 5.669 4.889 -16.124 1.00 82.12 252 ASP A N 1
ATOM 2103 C CA . ASP A 1 252 ? 4.834 5.431 -17.195 1.00 82.12 252 ASP A CA 1
ATOM 2104 C C . ASP A 1 252 ? 3.904 4.354 -17.762 1.00 82.12 252 ASP A C 1
ATOM 2106 O O . ASP A 1 252 ? 2.710 4.589 -17.959 1.00 82.12 252 ASP A O 1
ATOM 2110 N N . TYR A 1 253 ? 4.425 3.144 -17.964 1.00 80.75 253 TYR A N 1
ATOM 2111 C CA . TYR A 1 253 ? 3.651 2.020 -18.472 1.00 80.75 253 TYR A CA 1
ATOM 2112 C C . TYR A 1 253 ? 2.602 1.532 -17.466 1.00 80.75 253 TYR A C 1
ATOM 2114 O O . TYR A 1 253 ? 1.464 1.261 -17.854 1.00 80.75 253 TYR A O 1
ATOM 2122 N N . ALA A 1 254 ? 2.936 1.465 -16.173 1.00 80.81 254 ALA A N 1
ATOM 2123 C CA . ALA A 1 254 ? 1.977 1.112 -15.128 1.00 80.81 254 ALA A CA 1
ATOM 2124 C C . ALA A 1 254 ? 0.845 2.147 -15.017 1.00 80.81 254 ALA A C 1
ATOM 2126 O O . ALA A 1 254 ? -0.322 1.766 -14.926 1.00 80.81 254 ALA A O 1
ATOM 2127 N N . ASP A 1 255 ? 1.164 3.444 -15.088 1.00 79.38 255 ASP A N 1
ATOM 2128 C CA . ASP A 1 255 ? 0.161 4.513 -15.081 1.00 79.38 255 ASP A CA 1
ATOM 2129 C C . ASP A 1 255 ? -0.692 4.511 -16.367 1.00 79.38 255 ASP A C 1
ATOM 2131 O O . ASP A 1 255 ? -1.893 4.783 -16.306 1.00 79.38 255 ASP A O 1
ATOM 2135 N N . ALA A 1 256 ? -0.114 4.172 -17.526 1.00 79.50 256 ALA A N 1
ATOM 2136 C CA . ALA A 1 256 ? -0.849 4.014 -18.782 1.00 79.50 256 ALA A CA 1
ATOM 2137 C C . ALA A 1 256 ? -1.798 2.808 -18.751 1.00 79.50 256 ALA A C 1
ATOM 2139 O O . ALA A 1 256 ? -2.955 2.935 -19.151 1.00 79.50 256 ALA A O 1
ATOM 2140 N N . CYS A 1 257 ? -1.341 1.666 -18.227 1.00 76.44 257 CYS A N 1
ATOM 2141 C CA . CYS A 1 257 ? -2.188 0.495 -18.018 1.00 76.44 257 CYS A CA 1
ATOM 2142 C C . CYS A 1 257 ? -3.323 0.828 -17.054 1.00 76.44 257 CYS A C 1
ATOM 2144 O O . CYS A 1 257 ? -4.478 0.585 -17.363 1.00 76.44 257 CYS A O 1
ATOM 2146 N N . LEU A 1 258 ? -3.036 1.480 -15.928 1.00 77.69 258 LEU A N 1
ATOM 2147 C CA . LEU A 1 258 ? -4.073 1.867 -14.974 1.00 77.69 258 LEU A CA 1
ATOM 2148 C C . LEU A 1 258 ? -5.180 2.721 -15.614 1.00 77.69 258 LEU A C 1
ATOM 2150 O O . LEU A 1 258 ? -6.348 2.553 -15.287 1.00 77.69 258 LEU A O 1
ATOM 2154 N N . ARG A 1 259 ? -4.824 3.616 -16.544 1.00 73.88 259 ARG A N 1
ATOM 2155 C CA . ARG A 1 259 ? -5.784 4.450 -17.289 1.00 73.88 259 ARG A CA 1
ATOM 2156 C C . ARG A 1 259 ? -6.648 3.661 -18.273 1.00 73.88 259 ARG A C 1
ATOM 2158 O O . ARG A 1 259 ? -7.728 4.136 -18.613 1.00 73.88 259 ARG A O 1
ATOM 2165 N N . SER A 1 260 ? -6.172 2.522 -18.771 1.00 71.31 260 SER A N 1
ATOM 2166 C CA . SER A 1 260 ? -6.892 1.706 -19.754 1.00 71.31 260 SER A CA 1
ATOM 2167 C C . SER A 1 260 ? -7.774 0.626 -19.126 1.00 71.31 260 SER A C 1
ATOM 2169 O O . SER A 1 260 ? -8.628 0.075 -19.820 1.00 71.31 260 SER A O 1
ATOM 2171 N N . LEU A 1 261 ? -7.598 0.328 -17.835 1.00 70.56 261 LEU A N 1
ATOM 2172 C CA . LEU A 1 261 ? -8.397 -0.670 -17.126 1.00 70.56 261 LEU A CA 1
ATOM 2173 C C . LEU A 1 261 ? -9.800 -0.131 -16.797 1.00 70.56 261 LEU A C 1
ATOM 2175 O O . LEU A 1 261 ? -9.977 1.005 -16.353 1.00 70.56 261 LEU A O 1
ATOM 2179 N N . GLU A 1 262 ? -10.818 -0.960 -17.023 1.00 61.34 262 GLU A N 1
ATOM 2180 C CA . GLU A 1 262 ? -12.219 -0.608 -16.774 1.00 61.34 262 GLU A CA 1
ATOM 2181 C C . GLU A 1 262 ? -12.495 -0.373 -15.276 1.00 61.34 262 GLU A C 1
ATOM 2183 O O . GLU A 1 262 ? -11.973 -1.074 -14.408 1.00 61.34 262 GLU A O 1
ATOM 2188 N N . GLY A 1 263 ? -13.354 0.604 -14.958 1.00 60.28 263 GLY A N 1
ATOM 2189 C CA . GLY A 1 263 ? -13.762 0.899 -13.575 1.00 60.28 263 GLY A CA 1
ATOM 2190 C C . GLY A 1 263 ? -12.753 1.713 -12.755 1.00 60.28 263 GLY A C 1
ATOM 2191 O O . GLY A 1 263 ? -12.883 1.791 -11.537 1.00 60.28 263 GLY A O 1
ATOM 2192 N N . MET A 1 264 ? -11.761 2.317 -13.415 1.00 64.69 264 MET A N 1
ATOM 2193 C CA . MET A 1 264 ? -10.731 3.152 -12.780 1.00 64.69 264 MET A CA 1
ATOM 2194 C C . MET A 1 264 ? -11.120 4.627 -12.623 1.00 64.69 264 MET A C 1
ATOM 2196 O O . MET A 1 264 ? -10.478 5.361 -11.863 1.00 64.69 264 MET A O 1
ATOM 2200 N N . ASP A 1 265 ? -12.189 5.042 -13.303 1.00 59.12 265 ASP A N 1
ATOM 2201 C CA . ASP A 1 265 ? -12.903 6.287 -13.034 1.00 59.12 265 ASP A CA 1
ATOM 2202 C C . ASP A 1 265 ? -13.923 6.037 -11.915 1.00 59.12 265 ASP A C 1
ATOM 2204 O O . ASP A 1 265 ? -14.792 5.170 -12.029 1.00 59.12 265 ASP A O 1
ATOM 2208 N N . ASP A 1 266 ? -13.805 6.787 -10.821 1.00 53.78 266 ASP A N 1
ATOM 2209 C CA . ASP A 1 266 ? -14.724 6.719 -9.683 1.00 53.78 266 ASP A CA 1
ATOM 2210 C C . ASP A 1 266 ? -16.036 7.488 -9.933 1.00 53.78 266 ASP A C 1
ATOM 2212 O O . ASP A 1 266 ? -16.898 7.555 -9.053 1.00 53.78 266 ASP A O 1
ATOM 2216 N N . GLY A 1 267 ? -16.188 8.100 -11.115 1.00 51.91 267 GLY A N 1
ATOM 2217 C CA . GLY A 1 267 ? -17.340 8.914 -11.487 1.00 51.91 267 GLY A CA 1
ATOM 2218 C C . GLY A 1 267 ? -17.417 10.252 -10.745 1.00 51.91 267 GLY A C 1
ATOM 2219 O O . GLY A 1 267 ? -18.392 10.984 -10.919 1.00 51.91 267 GLY A O 1
ATOM 2220 N N . ALA A 1 268 ? -16.410 10.601 -9.932 1.00 50.00 268 ALA A N 1
ATOM 2221 C CA . ALA A 1 268 ? -16.368 11.818 -9.119 1.00 50.00 268 ALA A CA 1
ATOM 2222 C C . ALA A 1 268 ? -15.572 12.959 -9.779 1.00 50.00 268 ALA A C 1
ATOM 2224 O O . ALA A 1 268 ? -15.280 13.967 -9.135 1.00 50.00 268 ALA A O 1
ATOM 2225 N N . GLY A 1 269 ? -15.256 12.836 -11.072 1.00 46.31 269 GLY A N 1
ATOM 2226 C CA . GLY A 1 269 ? -14.727 13.941 -11.867 1.00 46.31 269 GLY A CA 1
ATOM 2227 C C . GLY A 1 269 ? -13.309 14.348 -11.477 1.00 46.31 269 GLY A C 1
ATOM 2228 O O . GLY A 1 269 ? -13.093 15.524 -11.177 1.00 46.31 269 GLY A O 1
ATOM 2229 N N . ASN A 1 270 ? -12.380 13.376 -11.514 1.00 46.41 270 ASN A N 1
ATOM 2230 C CA . ASN A 1 270 ? -10.966 13.494 -11.936 1.00 46.41 270 ASN A CA 1
ATOM 2231 C C . ASN A 1 270 ? -9.927 12.763 -11.043 1.00 46.41 270 ASN A C 1
ATOM 2233 O O . ASN A 1 270 ? -8.731 12.830 -11.340 1.00 46.41 270 ASN A O 1
ATOM 2237 N N . LEU A 1 271 ? -10.317 12.057 -9.973 1.00 50.72 271 LEU A N 1
ATOM 2238 C CA . LEU A 1 271 ? -9.376 11.227 -9.201 1.00 50.72 271 LEU A CA 1
ATOM 2239 C C . LEU A 1 271 ? -9.435 9.772 -9.653 1.00 50.72 271 LEU A C 1
ATOM 2241 O O . LEU A 1 271 ? -10.300 9.010 -9.235 1.00 50.72 271 LEU A O 1
ATOM 2245 N N . MET A 1 272 ? -8.450 9.375 -10.459 1.00 65.25 272 MET A N 1
ATOM 2246 C CA . MET A 1 272 ? -8.265 7.971 -10.814 1.00 65.25 272 MET A CA 1
ATOM 2247 C C . MET A 1 272 ? -8.039 7.135 -9.553 1.00 65.25 272 MET A C 1
ATOM 2249 O O . MET A 1 272 ? -7.139 7.437 -8.748 1.00 65.25 272 MET A O 1
ATOM 2253 N N . MET A 1 273 ? -8.844 6.081 -9.401 1.00 68.69 273 MET A N 1
ATOM 2254 C CA . MET A 1 273 ? -8.677 5.076 -8.354 1.00 68.69 273 MET A CA 1
ATOM 2255 C C . MET A 1 273 ? -7.236 4.533 -8.416 1.00 68.69 273 MET A C 1
ATOM 2257 O O . MET A 1 273 ? -6.657 4.413 -9.495 1.00 68.69 273 MET A O 1
ATOM 2261 N N . SER A 1 274 ? -6.583 4.282 -7.277 1.00 73.31 274 SER A N 1
ATOM 2262 C CA . SER A 1 274 ? -5.309 3.547 -7.309 1.00 73.31 274 SER A CA 1
ATOM 2263 C C . SER A 1 274 ? -5.580 2.053 -7.416 1.00 73.31 274 SER A C 1
ATOM 2265 O O . SER A 1 274 ? -6.620 1.578 -6.959 1.00 73.31 274 SER A O 1
ATOM 2267 N N . ALA A 1 275 ? -4.627 1.291 -7.946 1.00 79.25 275 ALA A N 1
ATOM 2268 C CA . ALA A 1 275 ? -4.765 -0.161 -8.004 1.00 79.25 275 ALA A CA 1
ATOM 2269 C C . ALA A 1 275 ? -4.945 -0.774 -6.598 1.00 79.25 275 ALA A C 1
ATOM 2271 O O . ALA A 1 275 ? -5.769 -1.663 -6.403 1.00 79.25 275 ALA A O 1
ATOM 2272 N N . ALA A 1 276 ? -4.264 -0.224 -5.584 1.00 75.81 276 ALA A N 1
ATOM 2273 C CA . ALA A 1 276 ? -4.433 -0.627 -4.186 1.00 75.81 276 ALA A CA 1
ATOM 2274 C C . ALA A 1 276 ? -5.869 -0.417 -3.664 1.00 75.81 276 ALA A C 1
ATOM 2276 O O . ALA A 1 276 ? -6.390 -1.255 -2.927 1.00 75.81 276 ALA A O 1
ATOM 2277 N N . MET A 1 277 ? -6.516 0.690 -4.045 1.00 75.56 277 MET A N 1
ATOM 2278 C CA . MET A 1 277 ? -7.913 0.953 -3.689 1.00 75.56 277 MET A CA 1
ATOM 2279 C C . MET A 1 277 ? -8.869 0.031 -4.439 1.00 75.56 277 MET A C 1
ATOM 2281 O O . MET A 1 277 ? -9.793 -0.497 -3.830 1.00 75.56 277 MET A O 1
ATOM 2285 N N . TRP A 1 278 ? -8.624 -0.208 -5.727 1.00 79.06 278 TRP A N 1
ATOM 2286 C CA . TRP A 1 278 ? -9.426 -1.134 -6.524 1.00 79.06 278 TRP A CA 1
ATOM 2287 C C . TRP A 1 278 ? -9.423 -2.542 -5.918 1.00 79.06 278 TRP A C 1
ATOM 2289 O O . TRP A 1 278 ? -10.483 -3.148 -5.736 1.00 79.06 278 TRP A O 1
ATOM 2299 N N . LEU A 1 279 ? -8.235 -3.027 -5.531 1.00 77.69 279 LEU A N 1
ATOM 2300 C CA . LEU A 1 279 ? -8.058 -4.319 -4.861 1.00 77.69 279 LEU A CA 1
ATOM 2301 C C . LEU A 1 279 ? -8.827 -4.362 -3.540 1.00 77.69 279 LEU A C 1
ATOM 2303 O O . LEU A 1 279 ? -9.501 -5.345 -3.241 1.00 77.69 279 LEU A O 1
ATOM 2307 N N 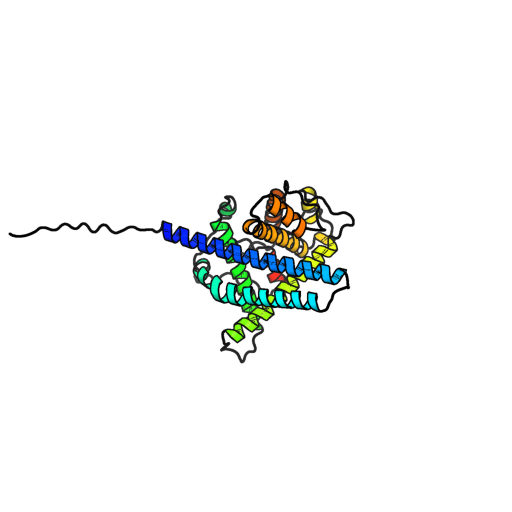. HIS A 1 280 ? -8.770 -3.276 -2.769 1.00 72.88 280 HIS A N 1
ATOM 2308 C CA . HIS A 1 280 ? -9.507 -3.164 -1.518 1.00 72.88 280 HIS A CA 1
ATOM 2309 C C . HIS A 1 280 ? -11.028 -3.247 -1.727 1.00 72.88 280 HIS A C 1
ATOM 2311 O O . HIS A 1 280 ? -11.695 -4.040 -1.062 1.00 72.88 280 HIS A O 1
ATOM 2317 N N . GLU A 1 281 ? -11.591 -2.495 -2.676 1.00 72.19 281 GLU A N 1
ATOM 2318 C CA . GLU A 1 281 ? -13.033 -2.531 -2.945 1.00 72.19 281 GLU A CA 1
ATOM 2319 C C . GLU A 1 281 ? -13.518 -3.926 -3.358 1.00 72.19 281 GLU A C 1
ATOM 2321 O O . GLU A 1 281 ? -14.566 -4.385 -2.887 1.00 72.19 281 GLU A O 1
ATOM 2326 N N . HIS A 1 282 ? -12.745 -4.628 -4.188 1.00 72.06 282 HIS A N 1
ATOM 2327 C CA . HIS A 1 282 ? -13.094 -5.968 -4.658 1.00 72.06 282 HIS A CA 1
ATOM 2328 C C . HIS A 1 282 ? -13.009 -7.018 -3.542 1.00 72.06 282 HIS A C 1
ATOM 2330 O O . HIS A 1 282 ? -13.896 -7.868 -3.438 1.00 72.06 282 HIS A O 1
ATOM 2336 N N . GLN A 1 283 ? -12.043 -6.902 -2.625 1.00 68.44 283 GLN A N 1
ATOM 2337 C CA . GLN A 1 283 ? -11.920 -7.784 -1.455 1.00 68.44 283 GLN A CA 1
ATOM 2338 C C . GLN A 1 283 ? -13.086 -7.647 -0.458 1.00 68.44 283 GLN A C 1
ATOM 2340 O O . GLN A 1 283 ? -13.375 -8.577 0.298 1.00 68.44 283 GLN A O 1
ATOM 2345 N N . THR A 1 284 ? -13.816 -6.526 -0.468 1.00 59.84 284 THR A N 1
ATOM 2346 C CA . THR A 1 284 ? -15.013 -6.341 0.379 1.00 59.84 284 THR A CA 1
ATOM 2347 C C . THR A 1 284 ? -16.294 -6.979 -0.189 1.00 59.84 284 THR A C 1
ATOM 2349 O O . THR A 1 284 ? -17.382 -6.776 0.363 1.00 59.84 284 THR A O 1
ATOM 2352 N N . ASN A 1 285 ? -16.208 -7.751 -1.285 1.00 55.84 285 ASN A N 1
ATOM 2353 C CA . ASN A 1 285 ? -17.356 -8.285 -2.039 1.00 55.84 285 ASN A CA 1
ATOM 2354 C C . ASN A 1 285 ? -18.373 -7.193 -2.435 1.00 55.84 285 ASN A C 1
ATOM 2356 O O . ASN A 1 285 ? -19.579 -7.441 -2.504 1.00 55.84 285 ASN A O 1
ATOM 2360 N N . GLY A 1 286 ? -17.904 -5.956 -2.630 1.00 54.59 286 GLY A N 1
ATOM 2361 C CA . GLY A 1 286 ? -18.732 -4.816 -3.018 1.00 54.59 286 GLY A CA 1
ATOM 2362 C C . GLY A 1 286 ? -19.730 -4.320 -1.961 1.00 54.59 286 GLY A C 1
ATOM 2363 O O . GLY A 1 286 ? -20.561 -3.474 -2.285 1.00 54.59 286 GLY A O 1
ATOM 2364 N N . LYS A 1 287 ? -19.679 -4.812 -0.713 1.00 57.81 287 LYS A N 1
ATOM 2365 C CA . LYS A 1 287 ? -20.575 -4.356 0.371 1.00 57.81 287 LYS A CA 1
ATOM 2366 C C . LYS A 1 287 ? -20.201 -2.984 0.929 1.00 57.81 287 LYS A C 1
ATOM 2368 O O . LYS A 1 287 ? -21.077 -2.279 1.418 1.00 57.81 287 LYS A O 1
ATOM 2373 N N . PHE A 1 288 ? -18.921 -2.631 0.855 1.00 55.38 288 PHE A N 1
ATOM 2374 C CA . PHE A 1 288 ? -18.357 -1.403 1.417 1.00 55.38 288 PHE A CA 1
ATOM 2375 C C . PHE A 1 288 ? -17.605 -0.613 0.343 1.00 55.38 288 PHE A C 1
ATOM 2377 O O . PHE A 1 288 ? -16.525 -0.090 0.598 1.00 55.38 288 PHE A O 1
ATOM 2384 N N . LYS A 1 289 ? -18.160 -0.571 -0.880 1.00 58.75 289 LYS A N 1
ATOM 2385 C CA . LYS A 1 289 ? -17.616 0.256 -1.968 1.00 58.75 289 LYS A CA 1
ATOM 2386 C C . LYS A 1 289 ? -17.473 1.698 -1.496 1.00 58.75 289 LYS A C 1
ATOM 2388 O O . LYS A 1 289 ? -18.337 2.176 -0.751 1.00 58.75 289 LYS A O 1
ATOM 2393 N N . ILE A 1 290 ? -16.430 2.387 -1.963 1.00 53.91 290 ILE A N 1
ATOM 2394 C CA . ILE A 1 290 ? -16.229 3.804 -1.682 1.00 53.91 290 ILE A CA 1
ATOM 2395 C C . ILE A 1 290 ? -17.500 4.517 -2.133 1.00 53.91 290 ILE A C 1
ATOM 2397 O O . ILE A 1 290 ? -17.820 4.596 -3.318 1.00 53.91 290 ILE A O 1
ATOM 2401 N N . SER A 1 291 ? -18.272 5.007 -1.165 1.00 43.91 291 SER A N 1
ATOM 2402 C CA . SER A 1 291 ? -19.390 5.879 -1.491 1.00 43.91 291 SER A CA 1
ATOM 2403 C C . SER A 1 291 ? -18.802 7.120 -2.158 1.00 43.91 291 SER A C 1
ATOM 2405 O O . SER A 1 291 ? -17.814 7.649 -1.630 1.00 43.91 291 SER A O 1
ATOM 2407 N N . PRO A 1 292 ? -19.375 7.604 -3.276 1.00 39.50 292 PRO A N 1
ATOM 2408 C CA . PRO A 1 292 ? -18.937 8.866 -3.846 1.00 39.50 292 PRO A CA 1
ATOM 2409 C C . PRO A 1 292 ? -18.927 9.914 -2.726 1.00 39.50 292 PRO A C 1
ATOM 2411 O O . PRO A 1 292 ? -19.822 9.872 -1.867 1.00 39.50 292 PRO A O 1
ATOM 2414 N N . PRO A 1 293 ? -17.915 10.804 -2.665 1.00 39.34 293 PRO A N 1
ATOM 2415 C CA . PRO A 1 293 ? -17.893 11.867 -1.672 1.00 39.34 293 PRO A CA 1
ATOM 2416 C C . PRO A 1 293 ? -19.268 12.517 -1.686 1.00 39.34 293 PRO A C 1
ATOM 2418 O O . PRO A 1 293 ? -19.762 12.887 -2.750 1.00 39.34 293 PRO A O 1
ATOM 2421 N N . SER A 1 294 ? -19.931 12.548 -0.529 1.00 34.03 294 SER A N 1
ATOM 2422 C CA . SER A 1 294 ? -21.283 13.078 -0.437 1.00 34.03 294 SER A CA 1
ATOM 2423 C C . SER A 1 294 ? -21.255 14.507 -0.967 1.00 34.03 294 SER A C 1
ATOM 2425 O O . SER A 1 294 ? -20.775 15.405 -0.272 1.00 34.03 294 SER A O 1
ATOM 2427 N N . LEU A 1 295 ? -21.741 14.697 -2.195 1.00 28.94 295 LEU A N 1
ATOM 2428 C CA . LEU A 1 295 ? -22.059 15.994 -2.760 1.00 28.94 295 LEU A CA 1
ATOM 2429 C C . LEU A 1 295 ? -23.171 16.549 -1.877 1.00 28.94 295 LEU A C 1
ATOM 2431 O O . LEU A 1 295 ? -24.355 16.294 -2.089 1.00 28.94 295 LEU A O 1
ATOM 2435 N N . ARG A 1 296 ? -22.786 17.247 -0.808 1.00 28.59 296 ARG A N 1
ATOM 2436 C CA . ARG A 1 296 ? -23.688 18.197 -0.180 1.00 28.59 296 ARG A CA 1
ATOM 2437 C C . ARG A 1 296 ? -23.805 19.337 -1.183 1.00 28.59 296 ARG A C 1
ATOM 2439 O O . ARG A 1 296 ? -22.923 20.189 -1.243 1.00 28.59 296 ARG A O 1
ATOM 2446 N N . TYR A 1 297 ? -24.817 19.223 -2.041 1.00 31.55 297 TYR A N 1
ATOM 2447 C CA . TYR A 1 297 ? -25.338 20.325 -2.842 1.00 31.55 297 TYR A CA 1
ATOM 2448 C C . TYR A 1 297 ? -25.709 21.504 -1.939 1.00 31.55 297 TYR A C 1
ATOM 2450 O O . TYR A 1 297 ? -26.181 21.247 -0.804 1.00 31.55 297 TYR A O 1
#

Secondary structure (DSSP, 8-state):
----------------HHHHHHHHHHHHHHHHHHHHHHHHHHHHHHHHHHHHHHH----HHHHHHHHHHHHHHHHIIIIIIIIIIGGGGGGGGTS-----GGGGGS--HHHHHHHHHHHHHHHHHHHHHHHHHHS-TT-SS--HHHHHHHHHHHHHHHHHHHHHHHHHHHHHT--SSPEE-SHHHHHHHHSTT--GGG-SHHHHHHHHHHHHHHHHHHHHH-SSHHHHHHHHHHHTTTTEE--GGGHHHHHHHHHHHHHHSTT-B-SSSS-BPPHHHHHHHHHTTTTT--PPP----